Protein AF-A0A7W5B1D0-F1 (afdb_monomer_lite)

Sequence (374 aa):
MSDEHATFGQDKALKRASFVTLLPCGGDLLLRAQGITSCGLLLDVHFVDTLTLLKVTMALLGLLPMTPFLLNITPLKIGTIMGTIFRGVFGVSSNSYWYLGLSFISIILLVIVFYRKRSLHTYLQFFIGVELLYIIEAVIYIFLGSYEYHPKLLCNRYYDSHLGALTSNLISIPSLALVLSVYQLGWLWIVGFIALLAGIEWLFVELHIYSLHWWRIGYTSLGLLFYFPLIKKIYPWMLKAKKGVSRAFLLFFCLGPLSGTAQFLPFMLFSSRVYRPGWFSDPAYDTSAFGIVYYLSVVLVTTLLLMVSWKYRWIKYACLETILIIATLLLKRNGILISQVWWDVYLYLLFPLLILMIGKTFGKHLARGETPRF

Radius of gyration: 24.61 Å; chains: 1; bounding box: 72×44×95 Å

Structure (mmCIF, N/CA/C/O backbone):
data_AF-A0A7W5B1D0-F1
#
_entry.id   AF-A0A7W5B1D0-F1
#
loop_
_atom_site.group_PDB
_atom_site.id
_atom_site.type_symbol
_atom_site.label_atom_id
_atom_site.label_alt_id
_atom_site.label_comp_id
_atom_site.label_asym_id
_atom_site.label_entity_id
_atom_site.label_seq_id
_atom_site.pdbx_PDB_ins_code
_atom_site.Cartn_x
_atom_site.Cartn_y
_atom_site.Cartn_z
_atom_site.occupancy
_atom_site.B_iso_or_equiv
_atom_site.auth_seq_id
_atom_site.auth_comp_id
_atom_site.auth_asym_id
_atom_site.auth_atom_id
_atom_site.pdbx_PDB_model_num
ATOM 1 N N . MET A 1 1 ? -30.638 -20.357 -59.869 1.00 39.75 1 MET A N 1
ATOM 2 C CA . MET A 1 1 ? -30.225 -20.416 -61.286 1.00 39.75 1 MET A CA 1
ATOM 3 C C . MET A 1 1 ? -29.208 -19.303 -61.594 1.00 39.75 1 MET A C 1
ATOM 5 O O . MET A 1 1 ? -29.639 -18.171 -61.741 1.00 39.75 1 MET A O 1
ATOM 9 N N . SER A 1 2 ? -27.883 -19.499 -61.678 1.00 41.84 2 SER A N 1
ATOM 10 C CA . SER A 1 2 ? -27.105 -20.597 -61.087 1.00 41.84 2 SER A CA 1
ATOM 11 C C . SER A 1 2 ? -25.719 -20.226 -60.549 1.00 41.84 2 SER A C 1
ATOM 13 O O . SER A 1 2 ? -25.064 -19.380 -61.146 1.00 41.84 2 SER A O 1
ATOM 15 N N . ASP A 1 3 ? -25.170 -20.891 -59.520 1.00 43.34 3 ASP A N 1
ATOM 16 C CA . ASP A 1 3 ? -25.738 -21.431 -58.250 1.00 43.34 3 ASP A CA 1
ATOM 17 C C . ASP A 1 3 ? -24.555 -21.914 -57.350 1.00 43.34 3 ASP A C 1
ATOM 19 O O . ASP A 1 3 ? -23.718 -22.672 -57.824 1.00 43.34 3 ASP A O 1
ATOM 23 N N . GLU A 1 4 ? -24.533 -21.528 -56.063 1.00 45.03 4 GLU A N 1
ATOM 24 C CA . GLU A 1 4 ? -24.029 -22.328 -54.913 1.00 45.03 4 GLU A CA 1
ATOM 25 C C . GLU A 1 4 ? -22.508 -22.639 -54.690 1.00 45.03 4 GLU A C 1
ATOM 27 O O . GLU A 1 4 ? -21.707 -22.813 -55.597 1.00 45.03 4 GLU A O 1
ATOM 32 N N . HIS A 1 5 ? -22.148 -22.755 -53.397 1.00 40.91 5 HIS A N 1
ATOM 33 C CA . HIS A 1 5 ? -20.951 -23.363 -52.765 1.00 40.91 5 HIS A CA 1
ATOM 34 C C . HIS A 1 5 ? -19.503 -22.847 -52.980 1.00 40.91 5 HIS A C 1
ATOM 36 O O . HIS A 1 5 ? -18.831 -23.149 -53.960 1.00 40.91 5 HIS A O 1
ATOM 42 N N . ALA A 1 6 ? -18.925 -22.308 -51.890 1.00 40.81 6 ALA A N 1
ATOM 43 C CA . ALA A 1 6 ? -17.478 -22.320 -51.619 1.00 40.81 6 ALA A CA 1
ATOM 44 C C . ALA A 1 6 ? -17.160 -22.548 -50.116 1.00 40.81 6 ALA A C 1
ATOM 46 O O . ALA A 1 6 ? -17.042 -21.616 -49.326 1.00 40.81 6 ALA A O 1
ATOM 47 N N . THR A 1 7 ? -17.034 -23.828 -49.745 1.00 42.56 7 THR A N 1
ATOM 48 C CA . THR A 1 7 ? -16.180 -24.385 -48.665 1.00 42.56 7 THR A CA 1
ATOM 49 C C . THR A 1 7 ? -16.068 -23.668 -47.305 1.00 42.56 7 THR A C 1
ATOM 51 O O . THR A 1 7 ? -15.225 -22.798 -47.094 1.00 42.56 7 THR A O 1
ATOM 54 N N . PHE A 1 8 ? -16.780 -24.207 -46.309 1.00 40.38 8 PHE A N 1
ATOM 55 C CA . PHE A 1 8 ? -16.511 -23.997 -44.882 1.00 40.38 8 PHE A CA 1
ATOM 56 C C . PHE A 1 8 ? -15.386 -24.952 -44.421 1.00 40.38 8 PHE A C 1
ATOM 58 O O . PHE A 1 8 ? -15.623 -26.138 -44.191 1.00 40.38 8 PHE A O 1
ATOM 65 N N . GLY A 1 9 ? -14.146 -24.454 -44.358 1.00 33.91 9 GLY A N 1
ATOM 66 C CA . GLY A 1 9 ? -12.939 -25.236 -44.053 1.00 33.91 9 GLY A CA 1
ATOM 67 C C . GLY A 1 9 ? -12.538 -25.200 -42.575 1.00 33.91 9 GLY A C 1
ATOM 68 O O . GLY A 1 9 ? -12.496 -24.142 -41.959 1.00 33.91 9 GLY A O 1
ATOM 69 N N . GLN A 1 10 ? -12.240 -26.373 -42.019 1.00 34.50 10 GLN A N 1
ATOM 70 C CA . GLN A 1 10 ? -11.813 -26.604 -40.636 1.00 34.50 10 GLN A CA 1
ATOM 71 C C . GLN A 1 10 ? -10.681 -25.675 -40.160 1.00 34.50 10 GLN A C 1
ATOM 73 O O . GLN A 1 10 ? -9.614 -25.663 -40.761 1.00 34.50 10 GLN A O 1
ATOM 78 N N . ASP A 1 11 ? -10.830 -25.088 -38.967 1.00 36.81 11 ASP A N 1
ATOM 79 C CA . ASP A 1 11 ? -9.676 -24.927 -38.077 1.00 36.81 11 ASP A CA 1
ATOM 80 C C . ASP A 1 11 ? -10.056 -25.195 -36.612 1.00 36.81 11 ASP A C 1
ATOM 82 O O . ASP A 1 11 ? -10.612 -24.367 -35.886 1.00 36.81 11 ASP A O 1
ATOM 86 N N . LYS A 1 12 ? -9.832 -26.444 -36.196 1.00 39.66 12 LYS A N 1
ATOM 87 C CA . LYS A 1 12 ? -10.156 -26.961 -34.859 1.00 39.66 12 LYS A CA 1
ATOM 88 C C . LYS A 1 12 ? -8.911 -27.587 -34.224 1.00 39.66 12 LYS A C 1
ATOM 90 O O . LYS A 1 12 ? -8.990 -28.656 -33.622 1.00 39.66 12 LYS A O 1
ATOM 95 N N . ALA A 1 13 ? -7.759 -26.928 -34.379 1.00 38.81 13 ALA A N 1
ATOM 96 C CA . ALA A 1 13 ? -6.461 -27.523 -34.077 1.00 38.81 13 ALA A CA 1
ATOM 97 C C . 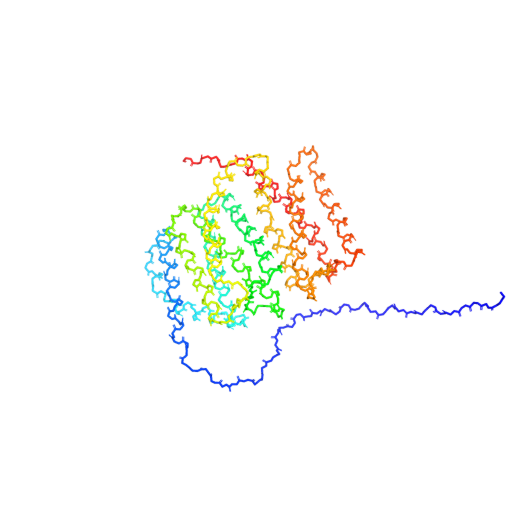ALA A 1 13 ? -5.452 -26.583 -33.384 1.00 38.81 13 ALA A C 1
ATOM 99 O O . ALA A 1 13 ? -4.317 -26.498 -33.826 1.00 38.81 13 ALA A O 1
ATOM 100 N N . LEU A 1 14 ? -5.791 -25.968 -32.236 1.00 40.69 14 LEU A N 1
ATOM 101 C CA . LEU A 1 14 ? -4.760 -25.592 -31.240 1.00 40.69 14 LEU A CA 1
ATOM 102 C C . LEU A 1 14 ? -5.291 -25.448 -29.793 1.00 40.69 14 LEU A C 1
ATOM 104 O O . LEU A 1 14 ? -5.237 -24.391 -29.170 1.00 40.69 14 LEU A O 1
ATOM 108 N N . LYS A 1 15 ? -5.771 -26.555 -29.205 1.00 36.62 15 LYS A N 1
ATOM 109 C CA . LYS A 1 15 ? -5.927 -26.697 -27.740 1.00 36.62 15 LYS A CA 1
ATOM 110 C C . LYS A 1 15 ? -4.952 -27.735 -27.177 1.00 36.62 15 LYS A C 1
ATOM 112 O O . LYS A 1 15 ? -5.344 -28.781 -26.668 1.00 36.62 15 LYS A O 1
ATOM 117 N N . ARG A 1 16 ? -3.661 -27.405 -27.227 1.00 35.72 16 ARG A N 1
ATOM 118 C CA . ARG A 1 16 ? -2.661 -27.928 -26.286 1.00 35.72 16 ARG A CA 1
ATOM 119 C C . ARG A 1 16 ? -2.053 -26.740 -25.560 1.00 35.72 16 ARG A C 1
ATOM 121 O O . ARG A 1 16 ? -1.203 -26.046 -26.102 1.00 35.72 16 ARG A O 1
ATOM 128 N N . ALA A 1 17 ? -2.541 -26.489 -24.349 1.00 36.34 17 ALA A N 1
ATOM 129 C CA . ALA A 1 17 ? -1.906 -25.543 -23.448 1.00 36.34 17 ALA A CA 1
ATOM 130 C C . ALA A 1 17 ? -0.574 -26.152 -23.001 1.00 36.34 17 ALA A C 1
ATOM 132 O O . ALA A 1 17 ? -0.553 -27.056 -22.164 1.00 36.34 17 ALA A O 1
ATOM 133 N N . SER A 1 18 ? 0.525 -25.689 -23.593 1.00 33.62 18 SER A N 1
ATOM 134 C CA . SER A 1 18 ? 1.862 -25.992 -23.097 1.00 33.62 18 SER A CA 1
ATOM 135 C C . SER A 1 18 ? 1.968 -25.480 -21.667 1.00 33.62 18 SER A C 1
ATOM 137 O O . SER A 1 18 ? 1.793 -24.289 -21.410 1.00 33.62 18 SER A O 1
ATOM 139 N N . PHE A 1 19 ? 2.236 -26.389 -20.735 1.00 35.25 19 PHE A N 1
ATOM 140 C CA . PHE A 1 19 ? 2.554 -26.036 -19.361 1.00 35.25 19 PHE A CA 1
ATOM 141 C C . PHE A 1 19 ? 3.899 -25.301 -19.398 1.00 35.25 19 PHE A C 1
ATOM 143 O O . PHE A 1 19 ? 4.940 -25.927 -19.595 1.00 35.25 19 PHE A O 1
ATOM 150 N N . VAL A 1 20 ? 3.878 -23.967 -19.313 1.00 35.94 20 VAL A N 1
ATOM 151 C CA . VAL A 1 20 ? 5.104 -23.164 -19.284 1.00 35.94 20 VAL A CA 1
ATOM 152 C C . VAL A 1 20 ? 5.767 -23.397 -17.935 1.00 35.94 20 VAL A C 1
ATOM 154 O O . VAL A 1 20 ? 5.437 -22.763 -16.934 1.00 35.94 20 VAL A O 1
ATOM 157 N N . THR A 1 21 ? 6.694 -24.350 -17.913 1.00 34.78 21 THR A N 1
ATOM 158 C CA . THR A 1 21 ? 7.638 -24.519 -16.817 1.00 34.78 21 THR A CA 1
ATOM 159 C C . THR A 1 21 ? 8.389 -23.203 -16.652 1.00 34.78 21 THR A C 1
ATOM 161 O O . THR A 1 21 ? 9.068 -22.760 -17.579 1.00 34.78 21 THR A O 1
ATOM 164 N N . LEU A 1 22 ? 8.264 -22.575 -15.481 1.00 34.97 22 LEU A N 1
ATOM 165 C CA . LEU A 1 22 ? 9.098 -21.441 -15.095 1.00 34.97 22 LEU A CA 1
ATOM 166 C C . LEU A 1 22 ? 10.547 -21.931 -15.001 1.00 34.97 22 LEU A C 1
ATOM 168 O O . LEU A 1 22 ? 10.969 -22.469 -13.978 1.00 34.97 22 LEU A O 1
ATOM 172 N N . LEU A 1 23 ? 11.289 -21.792 -16.099 1.00 34.53 23 LEU A N 1
ATOM 173 C CA . LEU A 1 23 ? 12.729 -22.000 -16.111 1.00 34.53 23 LEU A CA 1
ATOM 174 C C . LEU A 1 23 ? 13.380 -20.963 -15.183 1.00 34.53 23 LEU A C 1
ATOM 176 O O . LEU A 1 23 ? 12.989 -19.792 -15.223 1.00 34.53 23 LEU A O 1
ATOM 180 N N . PRO A 1 24 ? 14.381 -21.344 -14.369 1.00 40.47 24 PRO A N 1
ATOM 181 C CA . PRO A 1 24 ? 15.214 -20.352 -13.707 1.00 40.47 24 PRO A CA 1
ATOM 182 C C . PRO A 1 24 ? 15.898 -19.495 -14.783 1.00 40.47 24 PRO A C 1
ATOM 184 O O . PRO A 1 24 ? 16.378 -20.037 -15.779 1.00 40.47 24 PRO A O 1
ATOM 187 N N . CYS A 1 25 ? 15.936 -18.171 -14.593 1.00 44.19 25 CYS A N 1
ATOM 188 C CA . CYS A 1 25 ? 16.599 -17.232 -15.507 1.00 44.19 25 CYS A CA 1
ATOM 189 C C . CYS A 1 25 ? 18.124 -17.490 -15.505 1.00 44.19 25 CYS A C 1
ATOM 191 O O . CYS A 1 25 ? 18.878 -16.862 -14.766 1.00 44.19 25 CYS A O 1
ATOM 193 N N . GLY A 1 26 ? 18.558 -18.466 -16.308 1.00 45.81 26 GLY A N 1
ATOM 194 C CA . GLY A 1 26 ? 19.937 -18.912 -16.477 1.00 45.81 26 GLY A CA 1
ATOM 195 C C . GLY A 1 26 ? 20.337 -18.821 -17.943 1.00 45.81 26 GLY A C 1
ATOM 196 O O . GLY A 1 26 ? 20.079 -19.735 -18.721 1.00 45.81 26 GLY A O 1
ATOM 197 N N . GLY A 1 27 ? 20.949 -17.700 -18.311 1.00 39.16 27 GLY A N 1
ATOM 198 C CA . GLY A 1 27 ? 21.313 -17.392 -19.689 1.00 39.16 27 GLY A CA 1
ATOM 199 C C . GLY A 1 27 ? 21.934 -16.008 -19.789 1.00 39.16 27 GLY A C 1
ATOM 200 O O . GLY A 1 27 ? 21.251 -15.083 -20.197 1.00 39.16 27 GLY A O 1
ATOM 201 N N . ASP A 1 28 ? 23.175 -15.888 -19.308 1.00 36.25 28 ASP A N 1
ATOM 202 C CA . ASP A 1 28 ? 24.227 -14.990 -19.820 1.00 36.25 28 ASP A CA 1
ATOM 203 C C . ASP A 1 28 ? 25.455 -15.096 -18.901 1.00 36.25 28 ASP A C 1
ATOM 205 O O . ASP A 1 28 ? 25.640 -14.340 -17.947 1.00 36.25 28 ASP A O 1
ATOM 209 N N . LEU A 1 29 ? 26.301 -16.098 -19.169 1.00 41.81 29 LEU A N 1
ATOM 210 C CA . LEU A 1 29 ? 27.575 -16.296 -18.472 1.00 41.81 29 LEU A CA 1
ATOM 211 C C . LEU A 1 29 ? 28.729 -16.394 -19.475 1.00 41.81 29 LEU A C 1
ATOM 213 O O . LEU A 1 29 ? 29.387 -17.424 -19.592 1.00 41.81 29 LEU A O 1
ATOM 217 N N . LEU A 1 30 ? 28.971 -15.306 -20.208 1.00 40.50 30 LEU A N 1
ATOM 218 C CA . LEU A 1 30 ? 30.170 -15.127 -21.027 1.00 40.50 30 LEU A CA 1
ATOM 219 C C . LEU A 1 30 ? 30.504 -13.633 -21.183 1.00 40.50 30 LEU A C 1
ATOM 221 O O . LEU A 1 30 ? 29.642 -12.823 -21.495 1.00 40.50 30 LEU A O 1
ATOM 225 N N . LEU A 1 31 ? 31.789 -13.305 -20.997 1.00 38.94 31 LEU A N 1
ATOM 226 C CA . LEU A 1 31 ? 32.441 -12.024 -21.326 1.00 38.94 31 LEU A CA 1
ATOM 227 C C . LEU A 1 31 ? 32.035 -10.758 -20.532 1.00 38.94 31 LEU A C 1
ATOM 229 O O . LEU A 1 31 ? 31.464 -9.820 -21.080 1.00 38.94 31 LEU A O 1
ATOM 233 N N . ARG A 1 32 ? 32.576 -10.625 -19.310 1.00 33.12 32 ARG A N 1
ATOM 234 C CA . ARG A 1 32 ? 33.573 -9.564 -19.011 1.00 33.12 32 ARG A CA 1
ATOM 235 C C . ARG A 1 32 ? 34.228 -9.750 -17.641 1.00 33.12 32 ARG A C 1
ATOM 237 O O . ARG A 1 32 ? 33.612 -9.529 -16.605 1.00 33.12 32 ARG A O 1
ATOM 244 N N . ALA A 1 33 ? 35.517 -10.074 -17.653 1.00 38.97 33 ALA A N 1
ATOM 245 C CA . ALA A 1 33 ? 36.402 -9.904 -16.510 1.00 38.97 33 ALA A CA 1
ATOM 246 C C . ALA A 1 33 ? 37.401 -8.790 -16.839 1.00 38.97 33 ALA A C 1
ATOM 248 O O . ALA A 1 33 ? 38.190 -8.966 -17.762 1.00 38.97 33 ALA A O 1
ATOM 249 N N . GLN A 1 34 ? 37.357 -7.671 -16.106 1.00 34.94 34 GLN A N 1
ATOM 250 C CA . GLN A 1 34 ? 38.494 -6.769 -15.852 1.00 34.94 34 GLN A CA 1
ATOM 251 C C . GLN A 1 34 ? 38.086 -5.614 -14.916 1.00 34.94 34 GLN A C 1
ATOM 253 O O . GLN A 1 34 ? 37.123 -4.907 -15.188 1.00 34.94 34 GLN A O 1
ATOM 258 N N . GLY A 1 35 ? 38.870 -5.403 -13.852 1.00 34.94 35 GLY A N 1
ATOM 259 C CA . GLY A 1 35 ? 39.077 -4.079 -13.247 1.00 34.94 35 GLY A CA 1
ATOM 260 C C . GLY A 1 35 ? 38.003 -3.488 -12.324 1.00 34.94 35 GLY A C 1
ATOM 261 O O . GLY A 1 35 ? 37.471 -2.431 -12.637 1.00 34.94 35 GLY A O 1
ATOM 262 N N . ILE A 1 36 ? 37.795 -4.059 -11.128 1.00 34.56 36 ILE A N 1
ATOM 263 C CA . ILE A 1 36 ? 37.388 -3.264 -9.949 1.00 34.56 36 ILE A CA 1
ATOM 264 C C . ILE A 1 36 ? 38.260 -3.665 -8.754 1.00 34.56 36 ILE A C 1
ATOM 266 O O . ILE A 1 36 ? 38.019 -4.675 -8.096 1.00 34.56 36 ILE A O 1
ATOM 270 N N . THR A 1 37 ? 39.270 -2.850 -8.463 1.00 41.56 37 THR A N 1
ATOM 271 C CA . THR A 1 37 ? 40.058 -2.901 -7.226 1.00 41.56 37 THR A CA 1
ATOM 272 C C . THR A 1 37 ? 39.902 -1.584 -6.464 1.00 41.56 37 THR A C 1
ATOM 274 O O . THR A 1 37 ? 39.827 -0.514 -7.059 1.00 41.56 37 THR A O 1
ATOM 277 N N . SER A 1 38 ? 39.873 -1.675 -5.131 1.00 35.25 38 SER A N 1
ATOM 278 C CA . SER A 1 38 ? 40.075 -0.550 -4.196 1.00 35.25 38 SER A CA 1
ATOM 279 C C . SER A 1 38 ? 38.931 0.451 -3.933 1.00 35.25 38 SER A C 1
ATOM 281 O O . SER A 1 38 ? 39.211 1.546 -3.460 1.00 35.25 38 SER A O 1
ATOM 283 N N . CYS A 1 39 ? 37.652 0.082 -4.110 1.00 34.91 39 CYS A N 1
ATOM 284 C CA . CYS A 1 39 ? 36.521 0.891 -3.590 1.00 34.91 39 CYS A CA 1
ATOM 285 C C . CYS A 1 39 ? 35.699 0.212 -2.464 1.00 34.91 39 CYS A C 1
ATOM 287 O O . CYS A 1 39 ? 35.071 0.886 -1.653 1.00 34.91 39 CYS A O 1
ATOM 289 N N . GLY A 1 40 ? 35.750 -1.121 -2.339 1.00 34.25 40 GLY A N 1
ATOM 290 C CA . GLY A 1 40 ? 34.900 -1.864 -1.391 1.00 34.25 40 GLY A CA 1
ATOM 291 C C . GLY A 1 40 ? 35.157 -1.591 0.099 1.00 34.25 40 GLY A C 1
ATOM 292 O O . GLY A 1 40 ? 34.232 -1.686 0.896 1.00 34.25 40 GLY A O 1
ATOM 293 N N . LEU A 1 41 ? 36.381 -1.210 0.487 1.00 35.47 41 LEU A N 1
ATOM 294 C CA . LEU A 1 41 ? 36.761 -1.100 1.904 1.00 35.47 41 LEU A CA 1
ATOM 295 C C . LEU A 1 41 ? 36.207 0.150 2.617 1.00 35.47 41 LEU A C 1
ATOM 297 O O . LEU A 1 41 ? 36.191 0.187 3.844 1.00 35.47 41 LEU A O 1
ATOM 301 N N . LEU A 1 42 ? 35.776 1.171 1.865 1.00 35.16 42 LEU A N 1
ATOM 302 C CA . LEU A 1 42 ? 35.204 2.409 2.415 1.00 35.16 42 LEU A CA 1
ATOM 303 C C . LEU A 1 42 ? 33.675 2.323 2.573 1.00 35.16 42 LEU A C 1
ATOM 305 O O . LEU A 1 42 ? 33.115 2.909 3.497 1.00 35.16 42 LEU A O 1
ATOM 309 N N . LEU A 1 43 ? 33.004 1.547 1.715 1.00 39.72 43 LEU A N 1
ATOM 310 C CA . LEU A 1 43 ? 31.547 1.358 1.740 1.00 39.72 43 LEU A CA 1
ATOM 311 C C . LEU A 1 43 ? 31.070 0.516 2.936 1.00 39.72 43 LEU A C 1
ATOM 313 O O . LEU A 1 43 ? 30.010 0.798 3.496 1.00 39.72 43 LEU A O 1
ATOM 317 N N . ASP A 1 44 ? 31.868 -0.461 3.381 1.00 40.28 44 ASP A N 1
ATOM 318 C CA . ASP A 1 44 ? 31.549 -1.294 4.553 1.00 40.28 44 ASP A CA 1
ATOM 319 C C . ASP A 1 44 ? 31.409 -0.478 5.855 1.00 40.28 44 ASP A C 1
ATOM 321 O O . ASP A 1 44 ? 30.652 -0.862 6.749 1.00 40.28 44 ASP A O 1
ATOM 325 N N . VAL A 1 45 ? 32.093 0.668 5.967 1.00 41.97 45 VAL A N 1
ATOM 326 C CA . VAL A 1 45 ? 32.090 1.502 7.183 1.00 41.97 45 VAL A CA 1
ATOM 327 C C . VAL A 1 45 ? 30.731 2.180 7.406 1.00 41.97 45 VAL A C 1
ATOM 329 O O . VAL A 1 45 ? 30.252 2.236 8.533 1.00 41.97 45 VAL A O 1
ATOM 332 N N . HIS A 1 46 ? 30.041 2.624 6.353 1.00 45.16 46 HIS A N 1
ATOM 333 C CA . HIS A 1 46 ? 28.790 3.384 6.508 1.00 45.16 46 HIS A CA 1
ATOM 334 C C . HIS A 1 46 ? 27.560 2.516 6.842 1.00 45.16 46 HIS A C 1
ATOM 336 O O . HIS A 1 46 ? 26.628 2.966 7.518 1.00 45.16 46 HIS A O 1
ATOM 342 N N . PHE A 1 47 ? 27.548 1.238 6.445 1.00 41.75 47 PHE A N 1
ATOM 343 C CA . PHE A 1 47 ? 26.473 0.318 6.845 1.00 41.75 47 PHE A CA 1
ATOM 344 C C . PHE A 1 47 ? 26.575 -0.096 8.326 1.00 41.75 47 PHE A C 1
ATOM 346 O O . PHE A 1 47 ? 25.553 -0.329 8.985 1.00 41.75 47 PHE A O 1
ATOM 353 N N . VAL A 1 48 ? 27.798 -0.128 8.875 1.00 47.44 48 VAL A N 1
ATOM 354 C CA . VAL A 1 48 ? 28.073 -0.415 10.295 1.00 47.44 48 VAL A CA 1
ATOM 355 C C . VAL A 1 48 ? 27.345 0.575 11.209 1.00 47.44 48 VAL A C 1
ATOM 357 O O . VAL A 1 48 ? 26.703 0.155 12.180 1.00 47.44 48 VAL A O 1
ATOM 360 N N . ASP A 1 49 ? 27.369 1.863 10.868 1.00 52.06 49 ASP A N 1
ATOM 361 C CA . ASP A 1 49 ? 26.721 2.920 11.650 1.00 52.06 49 ASP A CA 1
ATOM 362 C C . ASP A 1 49 ? 25.195 2.790 11.645 1.00 52.06 49 ASP A C 1
ATOM 364 O O . ASP A 1 49 ? 24.550 2.928 12.685 1.00 52.06 49 ASP A O 1
ATOM 368 N N . THR A 1 50 ? 24.609 2.429 10.502 1.00 48.22 50 THR A N 1
ATOM 369 C CA . THR A 1 50 ? 23.151 2.316 10.327 1.00 48.22 50 THR A CA 1
ATOM 370 C C . THR A 1 50 ? 22.549 1.227 11.227 1.00 48.22 50 THR A C 1
ATOM 372 O O . THR A 1 50 ? 21.552 1.448 11.923 1.00 48.22 50 THR A O 1
ATOM 375 N N . LEU A 1 51 ? 23.176 0.044 11.272 1.00 53.59 51 LEU A N 1
ATOM 376 C CA . LEU A 1 51 ? 22.710 -1.055 12.123 1.00 53.59 51 LEU A CA 1
ATOM 377 C C . LEU A 1 51 ? 22.999 -0.794 13.612 1.00 53.59 51 LEU A C 1
ATOM 379 O O . LEU A 1 51 ? 22.236 -1.223 14.482 1.00 53.59 51 LEU A O 1
ATOM 383 N N . THR A 1 52 ? 24.079 -0.070 13.912 1.00 56.66 52 THR A N 1
ATOM 384 C CA . THR A 1 52 ? 24.418 0.352 15.278 1.00 56.66 52 THR A CA 1
ATOM 385 C C . THR A 1 52 ? 23.405 1.373 15.795 1.00 56.66 52 THR A C 1
ATOM 387 O O . THR A 1 52 ? 22.887 1.203 16.899 1.00 56.66 52 THR A O 1
ATOM 390 N N . LEU A 1 53 ? 23.009 2.348 14.970 1.00 52.62 53 LEU A N 1
ATOM 391 C CA . LEU A 1 53 ? 21.940 3.303 15.268 1.00 52.62 53 LEU A CA 1
ATOM 392 C C . LEU A 1 53 ? 20.604 2.592 15.538 1.00 52.62 53 LEU A C 1
ATOM 394 O O . LEU A 1 53 ? 19.892 2.958 16.474 1.00 52.62 53 LEU A O 1
ATOM 398 N N . LEU A 1 54 ? 20.280 1.534 14.785 1.00 57.03 54 LEU A N 1
ATOM 399 C CA . LEU A 1 54 ? 19.086 0.719 15.029 1.00 57.03 54 LEU A CA 1
ATOM 400 C C . LEU A 1 54 ? 19.161 -0.054 16.358 1.00 57.03 54 LEU A C 1
ATOM 402 O O . LEU A 1 54 ? 18.186 -0.058 17.110 1.00 57.03 54 LEU A O 1
ATOM 406 N N . LYS A 1 55 ? 20.305 -0.674 16.688 1.00 54.62 55 LYS A N 1
ATOM 407 C CA . LYS A 1 55 ? 20.508 -1.346 17.988 1.00 54.62 55 LYS A CA 1
ATOM 408 C C . LYS A 1 55 ? 20.385 -0.362 19.155 1.00 54.62 55 LYS A C 1
ATOM 410 O O . LYS A 1 55 ? 19.668 -0.647 20.114 1.00 54.62 55 LYS A O 1
ATOM 415 N N . VAL A 1 56 ? 21.029 0.803 19.053 1.00 57.78 56 VAL A N 1
ATOM 416 C CA . VAL A 1 56 ? 20.943 1.892 20.041 1.00 57.78 56 VAL A CA 1
ATOM 417 C C . VAL A 1 56 ? 19.501 2.389 20.164 1.00 57.78 56 VAL A C 1
ATOM 419 O O . VAL A 1 56 ? 19.001 2.527 21.275 1.00 57.78 56 VAL A O 1
ATOM 422 N N . THR A 1 57 ? 18.785 2.550 19.050 1.00 54.22 57 THR A N 1
ATOM 423 C CA . THR A 1 57 ? 17.354 2.893 19.037 1.00 54.22 57 THR A CA 1
ATOM 424 C C . THR A 1 57 ? 16.512 1.841 19.765 1.00 54.22 57 THR A C 1
ATOM 426 O O . THR A 1 57 ? 15.724 2.185 20.640 1.00 54.22 57 THR A O 1
ATOM 429 N N . MET A 1 58 ? 16.689 0.549 19.472 1.00 57.75 58 MET A N 1
ATOM 430 C CA . MET A 1 58 ? 15.942 -0.527 20.141 1.00 57.75 58 MET A CA 1
ATOM 431 C C . MET A 1 58 ? 16.262 -0.642 21.641 1.00 57.75 58 MET A C 1
ATOM 433 O O . MET A 1 58 ? 15.369 -0.979 22.424 1.00 57.75 58 MET A O 1
ATOM 437 N N . ALA A 1 59 ? 17.497 -0.337 22.050 1.00 59.09 59 ALA A N 1
ATOM 438 C CA . ALA A 1 59 ? 17.898 -0.271 23.454 1.00 59.09 59 ALA A CA 1
ATOM 439 C C . ALA A 1 59 ? 17.281 0.947 24.170 1.00 59.09 59 ALA A C 1
ATOM 441 O O . ALA A 1 59 ? 16.654 0.785 25.215 1.00 59.09 59 ALA A O 1
ATOM 442 N N . LEU A 1 60 ? 17.370 2.146 23.578 1.00 50.41 60 LEU A N 1
ATOM 443 C CA . LEU A 1 60 ? 16.776 3.384 24.107 1.00 50.41 60 LEU A CA 1
ATOM 444 C C . LEU A 1 60 ? 15.244 3.318 24.206 1.00 50.41 60 LEU A C 1
ATOM 446 O O . LEU A 1 60 ? 14.658 3.907 25.109 1.00 50.41 60 LEU A O 1
ATOM 450 N N . LEU A 1 61 ? 14.588 2.573 23.313 1.00 58.25 61 LEU A N 1
ATOM 451 C CA . LEU A 1 61 ? 13.142 2.329 23.353 1.00 58.25 61 LEU A CA 1
ATOM 452 C C . LEU A 1 61 ? 12.722 1.228 24.352 1.00 58.25 61 LEU A C 1
ATOM 454 O O . LEU A 1 61 ? 11.537 0.893 24.425 1.00 58.25 61 LEU A O 1
ATOM 458 N N . GLY A 1 62 ? 13.658 0.615 25.090 1.00 54.88 62 GLY A N 1
ATOM 459 C CA . GLY A 1 62 ? 13.368 -0.494 26.012 1.00 54.88 62 GLY A CA 1
ATOM 460 C C . GLY A 1 62 ? 12.764 -1.726 25.317 1.00 54.88 62 GLY A C 1
ATOM 461 O O . GLY A 1 62 ? 11.993 -2.490 25.917 1.00 54.88 62 GLY A O 1
ATOM 462 N N . LEU A 1 63 ? 13.043 -1.901 24.019 1.00 56.34 63 LEU A N 1
ATOM 463 C CA . LEU A 1 63 ? 12.489 -2.986 23.202 1.00 56.34 63 LEU A CA 1
ATOM 464 C C . LEU A 1 63 ? 13.291 -4.280 23.340 1.00 56.34 63 LEU A C 1
ATOM 466 O O . LEU A 1 63 ? 12.699 -5.361 23.292 1.00 56.34 63 LEU A O 1
ATOM 470 N N . LEU A 1 64 ? 14.591 -4.164 23.606 1.00 47.88 64 LEU A N 1
ATOM 471 C CA . LEU A 1 64 ? 15.463 -5.267 23.999 1.00 47.88 64 LEU A CA 1
ATOM 472 C C . LEU A 1 64 ? 15.854 -5.118 25.478 1.00 47.88 64 LEU A C 1
ATOM 474 O O . LEU A 1 64 ? 16.284 -4.031 25.869 1.00 47.88 64 LEU A O 1
ATOM 478 N N . PRO A 1 65 ? 15.771 -6.177 26.308 1.00 46.69 65 PRO A N 1
ATOM 479 C CA . PRO A 1 65 ? 16.558 -6.208 27.533 1.00 46.69 65 PRO A CA 1
ATOM 480 C C . PRO A 1 65 ? 18.043 -6.170 27.143 1.00 46.69 65 PRO A C 1
ATOM 482 O O . PRO A 1 65 ? 18.454 -6.883 26.224 1.00 46.69 65 PRO A O 1
ATOM 485 N N . MET A 1 66 ? 18.839 -5.352 27.840 1.00 41.66 66 MET A N 1
ATOM 486 C CA . MET A 1 66 ? 20.295 -5.224 27.658 1.00 41.66 66 MET A CA 1
ATOM 487 C C . MET A 1 66 ? 21.026 -6.502 28.113 1.00 41.66 66 MET A C 1
ATOM 489 O O . MET A 1 66 ? 21.777 -6.513 29.083 1.00 41.66 66 MET A O 1
ATOM 493 N N . THR A 1 67 ? 20.788 -7.609 27.414 1.00 49.84 67 THR A N 1
ATOM 494 C CA . THR A 1 67 ? 21.583 -8.829 27.551 1.00 49.84 67 THR A CA 1
ATOM 495 C C . THR A 1 67 ? 22.897 -8.625 26.787 1.00 49.84 67 THR A C 1
ATOM 497 O O . THR A 1 67 ? 22.863 -8.299 25.596 1.00 49.84 67 THR A O 1
ATOM 500 N N . PRO A 1 68 ? 24.072 -8.809 27.421 1.00 51.03 68 PRO A N 1
ATOM 501 C CA . PRO A 1 68 ? 25.365 -8.464 26.814 1.00 51.03 68 PRO A CA 1
ATOM 502 C C . PRO A 1 68 ? 25.709 -9.280 25.552 1.00 51.03 68 PRO A C 1
ATOM 504 O O . PRO A 1 68 ? 26.624 -8.929 24.813 1.00 51.03 68 PRO A O 1
ATOM 507 N N . PHE A 1 69 ? 24.947 -10.335 25.256 1.00 44.72 69 PHE A N 1
ATOM 508 C CA . PHE A 1 69 ? 25.159 -11.229 24.118 1.00 44.72 69 PHE A CA 1
ATOM 509 C C . PHE A 1 69 ? 24.958 -10.560 22.739 1.00 44.72 69 PHE A C 1
ATOM 511 O O . PHE A 1 69 ? 25.626 -10.928 21.775 1.00 44.72 69 PHE A O 1
ATOM 518 N N . LEU A 1 70 ? 24.084 -9.548 22.620 1.00 44.19 70 LEU A N 1
ATOM 519 C CA . LEU A 1 70 ? 23.795 -8.876 21.334 1.00 44.19 70 LEU A CA 1
ATOM 520 C C . LEU A 1 70 ? 24.751 -7.713 20.991 1.00 44.19 70 LEU A C 1
ATOM 522 O O . LEU A 1 70 ? 24.767 -7.233 19.847 1.00 44.19 70 LEU A O 1
ATOM 526 N N . LEU A 1 71 ? 25.568 -7.281 21.957 1.00 49.94 71 LEU A N 1
ATOM 527 C CA . LEU A 1 71 ? 26.568 -6.220 21.786 1.00 49.94 71 LEU A CA 1
ATOM 528 C C . LEU A 1 71 ? 27.774 -6.675 20.951 1.00 49.94 71 LEU A C 1
ATOM 530 O O . LEU A 1 71 ? 28.324 -5.870 20.208 1.00 49.94 71 LEU A O 1
ATOM 534 N N . ASN A 1 72 ? 28.137 -7.962 20.991 1.00 47.72 72 ASN A N 1
ATOM 535 C CA . ASN A 1 72 ? 29.360 -8.475 20.353 1.00 47.72 72 ASN A CA 1
ATOM 536 C C . ASN A 1 72 ? 29.173 -8.966 18.895 1.00 47.72 72 ASN A C 1
ATOM 538 O O . ASN A 1 72 ? 30.086 -9.519 18.282 1.00 47.72 72 ASN A O 1
ATOM 542 N N . ILE A 1 73 ? 27.980 -8.786 18.313 1.00 49.88 73 ILE A N 1
ATOM 543 C CA . ILE A 1 73 ? 27.725 -9.107 16.900 1.00 49.88 73 ILE A CA 1
ATOM 544 C C . ILE A 1 73 ? 28.000 -7.860 16.056 1.00 49.88 73 ILE A C 1
ATOM 546 O O . ILE A 1 73 ? 27.133 -6.986 15.938 1.00 49.88 73 ILE A O 1
ATOM 550 N N . THR A 1 74 ? 29.194 -7.784 15.466 1.00 46.41 74 THR A N 1
ATOM 551 C CA . THR A 1 74 ? 29.555 -6.717 14.526 1.00 46.41 74 THR A CA 1
ATOM 552 C C . THR A 1 74 ? 28.691 -6.796 13.256 1.00 46.41 74 THR A C 1
ATOM 554 O O . THR A 1 74 ? 28.478 -7.890 12.726 1.00 46.41 74 THR A O 1
ATOM 557 N N . PRO A 1 75 ? 28.179 -5.667 12.732 1.00 46.41 75 PRO A N 1
ATOM 558 C CA . PRO A 1 75 ? 27.317 -5.663 11.544 1.00 46.41 75 PRO A CA 1
ATOM 559 C C . PRO A 1 75 ? 28.001 -6.232 10.292 1.00 46.41 75 PRO A C 1
ATOM 561 O O . PRO A 1 75 ? 27.331 -6.884 9.495 1.00 46.41 75 PRO A O 1
ATOM 564 N N . LEU A 1 76 ? 29.331 -6.118 10.188 1.00 49.16 76 LEU A N 1
ATOM 565 C CA . LEU A 1 76 ? 30.131 -6.766 9.143 1.00 49.16 76 LEU A CA 1
ATOM 566 C C . LEU A 1 76 ? 29.929 -8.298 9.117 1.00 49.16 76 LEU A C 1
ATOM 568 O O . LEU A 1 76 ? 29.787 -8.895 8.055 1.00 49.16 76 LEU A O 1
ATOM 572 N N . LYS A 1 77 ? 29.817 -8.947 10.290 1.00 55.91 77 LYS A N 1
ATOM 573 C CA . LYS A 1 77 ? 29.475 -10.378 10.368 1.00 55.91 77 LYS A CA 1
ATOM 574 C C . LYS A 1 77 ? 28.037 -10.651 9.932 1.00 55.91 77 LYS A C 1
ATOM 576 O O . LYS A 1 77 ? 27.804 -11.681 9.317 1.00 55.91 77 LYS A O 1
ATOM 581 N N . ILE A 1 78 ? 27.080 -9.762 10.211 1.00 56.06 78 ILE A N 1
ATOM 582 C CA . ILE A 1 78 ? 25.677 -9.953 9.797 1.00 56.06 78 ILE A CA 1
ATOM 583 C C . ILE A 1 78 ? 25.549 -9.860 8.274 1.00 56.06 78 ILE A C 1
ATOM 585 O O . ILE A 1 78 ? 24.914 -10.731 7.686 1.00 56.06 78 ILE A O 1
ATOM 589 N N . GLY A 1 79 ? 26.192 -8.873 7.639 1.00 56.56 79 GLY A N 1
ATOM 590 C CA . GLY A 1 79 ? 26.240 -8.749 6.178 1.00 56.56 79 GLY A CA 1
ATOM 591 C C . GLY A 1 79 ? 26.824 -10.000 5.517 1.00 56.56 79 GLY A C 1
ATOM 592 O O . GLY A 1 79 ? 26.182 -10.600 4.657 1.00 56.56 79 GLY A O 1
ATOM 593 N N . THR A 1 80 ? 27.981 -10.470 5.993 1.00 62.06 80 THR A N 1
ATOM 594 C CA . THR A 1 80 ? 28.631 -11.682 5.468 1.00 62.06 80 THR A CA 1
ATOM 595 C C . THR A 1 80 ? 27.831 -12.960 5.747 1.00 62.06 80 THR A C 1
ATOM 597 O O . THR A 1 80 ? 27.722 -13.809 4.864 1.00 62.06 80 THR A O 1
ATOM 600 N N . ILE A 1 81 ? 27.225 -13.120 6.931 1.00 66.00 81 ILE A N 1
ATOM 601 C CA . ILE A 1 81 ? 26.391 -14.290 7.267 1.00 66.00 81 ILE A CA 1
ATOM 602 C C . ILE A 1 81 ? 25.116 -14.312 6.415 1.00 66.00 81 ILE A C 1
ATOM 604 O O . ILE A 1 81 ? 24.820 -15.337 5.806 1.00 66.00 81 ILE A O 1
ATOM 608 N N . MET A 1 82 ? 24.398 -13.188 6.310 1.00 59.44 82 MET A N 1
ATOM 609 C CA . MET A 1 82 ? 23.228 -13.053 5.433 1.00 59.44 82 MET A CA 1
ATOM 610 C C . MET A 1 82 ? 23.613 -13.331 3.977 1.00 59.44 82 MET A C 1
ATOM 612 O O . MET A 1 82 ? 22.996 -14.178 3.339 1.00 59.44 82 MET A O 1
ATOM 616 N N . GLY A 1 83 ? 24.674 -12.697 3.469 1.00 62.28 83 GLY A N 1
ATOM 617 C CA . GLY A 1 83 ? 25.159 -12.919 2.108 1.00 62.28 83 GLY A CA 1
ATOM 618 C C . GLY A 1 83 ? 25.536 -14.379 1.850 1.00 62.28 83 GLY A C 1
ATOM 619 O O . GLY A 1 83 ? 25.184 -14.918 0.808 1.00 62.28 83 GLY A O 1
ATOM 620 N N . THR A 1 84 ? 26.169 -15.063 2.807 1.00 66.56 84 THR A N 1
ATOM 621 C CA . THR A 1 84 ? 26.543 -16.480 2.654 1.00 66.56 84 THR A CA 1
ATOM 622 C C . THR A 1 84 ? 25.310 -17.387 2.661 1.00 66.56 84 THR A C 1
ATOM 624 O O . THR A 1 84 ? 25.184 -18.251 1.794 1.00 66.56 84 THR A O 1
ATOM 627 N N . ILE A 1 85 ? 24.365 -17.158 3.582 1.00 64.88 85 ILE A N 1
ATOM 628 C CA . ILE A 1 85 ? 23.105 -17.914 3.658 1.00 64.88 85 ILE A CA 1
ATOM 629 C C . ILE A 1 85 ? 22.279 -17.710 2.382 1.00 64.88 85 ILE A C 1
ATOM 631 O O . ILE A 1 85 ? 21.900 -18.683 1.735 1.00 64.88 85 ILE A O 1
ATOM 635 N N . PHE A 1 86 ? 22.018 -16.466 1.973 1.00 58.81 86 PHE A N 1
ATOM 636 C CA . PHE A 1 86 ? 21.157 -16.200 0.820 1.00 58.81 86 PHE A CA 1
ATOM 637 C C . PHE A 1 86 ? 21.802 -16.583 -0.519 1.00 58.81 86 PHE A C 1
ATOM 639 O O . PHE A 1 86 ? 21.102 -17.096 -1.395 1.00 58.81 86 PHE A O 1
ATOM 646 N N . ARG A 1 87 ? 23.119 -16.404 -0.685 1.00 59.16 87 ARG A N 1
ATOM 647 C CA . ARG A 1 87 ? 23.826 -16.804 -1.913 1.00 59.16 87 ARG A CA 1
ATOM 648 C C . ARG A 1 87 ? 23.910 -18.322 -2.055 1.00 59.16 87 ARG A C 1
ATOM 650 O O . ARG A 1 87 ? 23.750 -18.820 -3.163 1.00 59.16 87 ARG A O 1
ATOM 657 N N . GLY A 1 88 ? 24.115 -19.043 -0.949 1.00 59.25 88 GLY A N 1
ATOM 658 C CA . GLY A 1 88 ? 24.173 -20.506 -0.934 1.00 59.25 88 GLY A CA 1
ATOM 659 C C . GLY A 1 88 ? 22.809 -21.197 -1.042 1.00 59.25 88 GLY A C 1
ATOM 660 O O . GLY A 1 88 ? 22.719 -22.244 -1.673 1.00 59.25 88 GLY A O 1
ATOM 661 N N . VAL A 1 89 ? 21.751 -20.625 -0.453 1.00 57.66 89 VAL A N 1
ATOM 662 C CA . VAL A 1 89 ? 20.419 -21.265 -0.389 1.00 57.66 89 VAL A CA 1
ATOM 663 C C . VAL A 1 89 ? 19.485 -20.830 -1.523 1.00 57.66 89 VAL A C 1
ATOM 665 O O . VAL A 1 89 ? 18.692 -21.641 -1.993 1.00 57.66 89 VAL A O 1
ATOM 668 N N . PHE A 1 90 ? 19.554 -19.571 -1.967 1.00 59.50 90 PHE A N 1
ATOM 669 C CA . PHE A 1 90 ? 18.541 -18.991 -2.863 1.00 59.50 90 PHE A CA 1
ATOM 670 C C . PHE A 1 90 ? 19.090 -18.457 -4.197 1.00 59.50 90 PHE A C 1
ATOM 672 O O . PHE A 1 90 ? 18.299 -18.048 -5.042 1.00 59.50 90 PHE A O 1
ATOM 679 N N . GLY A 1 91 ? 20.414 -18.423 -4.401 1.00 68.69 91 GLY A N 1
ATOM 680 C CA . GLY A 1 91 ? 21.024 -17.994 -5.672 1.00 68.69 91 GLY A CA 1
ATOM 681 C C . GLY A 1 91 ? 20.726 -16.543 -6.087 1.00 68.69 91 GLY A C 1
ATOM 682 O O . GLY A 1 91 ? 20.890 -16.192 -7.252 1.00 68.69 91 GLY A O 1
ATOM 683 N N . VAL A 1 92 ? 20.260 -15.702 -5.155 1.00 78.19 92 VAL A N 1
ATOM 684 C CA . VAL A 1 92 ? 19.752 -14.352 -5.455 1.00 78.19 92 VAL A CA 1
ATOM 685 C C . VAL A 1 92 ? 20.880 -13.378 -5.794 1.00 78.19 92 VAL A C 1
ATOM 687 O O . VAL A 1 92 ? 22.014 -13.545 -5.339 1.00 78.19 92 VAL A O 1
ATOM 690 N N . SER A 1 93 ? 20.561 -12.323 -6.547 1.00 86.56 93 SER A N 1
ATOM 691 C CA . SER A 1 93 ? 21.515 -11.266 -6.890 1.00 86.56 93 SER A CA 1
ATOM 692 C C . SER A 1 93 ? 22.030 -10.505 -5.657 1.00 86.56 93 SER A C 1
ATOM 694 O O . SER A 1 93 ? 21.357 -10.411 -4.630 1.00 86.56 93 SER A O 1
ATOM 696 N N . SER A 1 94 ? 23.192 -9.857 -5.797 1.00 88.56 94 SER A N 1
ATOM 697 C CA . SER A 1 94 ? 23.744 -8.996 -4.741 1.00 88.56 94 SER A CA 1
ATOM 698 C C . SER A 1 94 ? 22.885 -7.760 -4.441 1.00 88.56 94 SER A C 1
ATOM 700 O O . SER A 1 94 ? 22.969 -7.225 -3.337 1.00 88.56 94 SER A O 1
ATOM 702 N N . ASN A 1 95 ? 22.066 -7.298 -5.395 1.00 93.31 95 ASN A N 1
ATOM 703 C CA . ASN A 1 95 ? 21.160 -6.166 -5.190 1.00 93.31 95 ASN A CA 1
ATOM 704 C C . ASN A 1 95 ? 20.042 -6.549 -4.207 1.00 93.31 95 ASN A C 1
ATOM 706 O O . ASN A 1 95 ? 19.697 -5.784 -3.308 1.00 93.31 95 ASN A O 1
ATOM 710 N N . SER A 1 96 ? 19.504 -7.761 -4.361 1.00 93.75 96 SER A N 1
ATOM 711 C CA . SER A 1 96 ? 18.322 -8.247 -3.646 1.00 93.75 96 SER A CA 1
ATOM 712 C C . SER A 1 96 ? 18.518 -8.297 -2.131 1.00 93.75 96 SER A C 1
ATOM 714 O O . SER A 1 96 ? 17.563 -8.089 -1.385 1.00 93.75 96 SER A O 1
ATOM 716 N N . TYR A 1 97 ? 19.746 -8.535 -1.658 1.00 91.94 97 TYR A N 1
ATOM 717 C CA . TYR A 1 97 ? 20.057 -8.624 -0.226 1.00 91.94 97 TYR A CA 1
ATOM 718 C C . TYR A 1 97 ? 19.763 -7.326 0.532 1.00 91.94 97 TYR A C 1
ATOM 720 O O . TYR A 1 97 ? 19.317 -7.387 1.676 1.00 91.94 97 TYR A O 1
ATOM 728 N N . TRP A 1 98 ? 19.943 -6.165 -0.102 1.00 94.88 98 TRP A N 1
ATOM 729 C CA . TRP A 1 98 ? 19.658 -4.865 0.508 1.00 94.88 98 TRP A CA 1
ATOM 730 C C . TRP A 1 98 ? 18.156 -4.667 0.738 1.00 94.88 98 TRP A C 1
ATOM 732 O O . TRP A 1 98 ? 17.733 -4.330 1.844 1.00 94.88 98 TRP A O 1
ATOM 742 N N . TYR A 1 99 ? 17.340 -4.978 -0.271 1.00 95.94 99 TYR A N 1
ATOM 743 C CA . TYR A 1 99 ? 15.877 -4.906 -0.196 1.00 95.94 99 TYR A CA 1
ATOM 744 C C . TYR A 1 99 ? 15.282 -5.938 0.771 1.00 95.94 99 TYR A C 1
ATOM 746 O O . TYR A 1 99 ? 14.444 -5.603 1.612 1.00 95.94 99 TYR A O 1
ATOM 754 N N . LEU A 1 100 ? 15.740 -7.192 0.691 1.00 94.62 100 LEU A N 1
ATOM 755 C CA . LEU A 1 100 ? 15.284 -8.271 1.569 1.00 94.62 100 LEU A CA 1
ATOM 756 C C . LEU A 1 100 ? 15.726 -8.047 3.020 1.00 94.62 100 LEU A C 1
ATOM 758 O O . LEU A 1 100 ? 14.928 -8.255 3.931 1.00 94.62 100 LEU A O 1
ATOM 762 N N . GLY A 1 101 ? 16.957 -7.577 3.247 1.00 93.69 101 GLY A N 1
ATOM 763 C CA . GLY A 1 101 ? 17.472 -7.247 4.576 1.00 93.69 101 GLY A CA 1
ATOM 764 C C . GLY A 1 101 ? 16.707 -6.097 5.231 1.00 93.69 101 GLY A C 1
ATOM 765 O O . GLY A 1 101 ? 16.297 -6.215 6.387 1.00 93.69 101 GLY A O 1
ATOM 766 N N . LEU A 1 102 ? 16.438 -5.025 4.477 1.00 95.75 102 LEU A N 1
ATOM 767 C CA . LEU A 1 102 ? 15.615 -3.904 4.934 1.00 95.75 102 LEU A CA 1
ATOM 768 C C . LEU A 1 102 ? 14.182 -4.359 5.264 1.00 95.75 102 LEU A C 1
ATOM 770 O O . LEU A 1 102 ? 13.709 -4.134 6.379 1.00 95.75 102 LEU A O 1
ATOM 774 N N . SER A 1 103 ? 13.538 -5.099 4.354 1.00 96.31 103 SER A N 1
ATOM 775 C CA . SER A 1 103 ? 12.213 -5.695 4.585 1.00 96.31 103 SER A CA 1
ATOM 776 C C . SER A 1 103 ? 12.179 -6.578 5.835 1.00 96.31 103 SER A C 1
ATOM 778 O O . SER A 1 103 ? 11.268 -6.459 6.650 1.00 96.31 103 SER A O 1
ATOM 780 N N . PHE A 1 104 ? 13.175 -7.448 6.022 1.00 95.69 104 PHE A N 1
ATOM 781 C CA . PHE A 1 104 ? 13.264 -8.365 7.160 1.00 95.69 104 PHE A CA 1
ATOM 782 C C . PHE A 1 104 ? 13.382 -7.622 8.498 1.00 95.69 104 PHE A C 1
ATOM 784 O O . PHE A 1 104 ? 12.653 -7.929 9.444 1.00 95.69 104 PHE A O 1
ATOM 791 N N . ILE A 1 105 ? 14.239 -6.599 8.563 1.00 95.19 105 ILE A N 1
ATOM 792 C CA . ILE A 1 105 ? 14.390 -5.734 9.741 1.00 95.19 105 ILE A CA 1
ATOM 793 C C . ILE A 1 105 ? 13.067 -5.028 10.071 1.00 95.19 105 ILE A C 1
ATOM 795 O O . ILE A 1 105 ? 12.627 -5.037 11.226 1.00 95.19 105 ILE A O 1
ATOM 799 N N . SER A 1 106 ? 12.396 -4.459 9.068 1.00 96.94 106 SER A N 1
ATOM 800 C CA . SER A 1 106 ? 11.118 -3.768 9.257 1.00 96.94 106 SER A CA 1
ATOM 801 C C . SER A 1 106 ? 9.970 -4.718 9.625 1.00 96.94 106 SER A C 1
ATOM 803 O O . SER A 1 106 ? 9.128 -4.357 10.447 1.00 96.94 106 SER A O 1
ATOM 805 N N . ILE A 1 107 ? 9.962 -5.959 9.123 1.00 96.75 107 ILE A N 1
ATOM 806 C CA . ILE A 1 107 ? 9.023 -7.009 9.557 1.00 96.75 107 ILE A CA 1
ATOM 807 C C . ILE A 1 107 ? 9.250 -7.367 11.031 1.00 96.75 107 ILE A C 1
ATOM 809 O O . ILE A 1 107 ? 8.283 -7.406 11.791 1.00 96.75 107 ILE A O 1
ATOM 813 N N . ILE A 1 108 ? 10.498 -7.576 11.472 1.00 96.31 108 ILE A N 1
ATOM 814 C CA . ILE A 1 108 ? 10.806 -7.838 12.892 1.00 96.31 108 ILE A CA 1
ATOM 815 C C . ILE A 1 108 ? 10.291 -6.693 13.772 1.00 96.31 108 ILE A C 1
ATOM 817 O O . ILE A 1 108 ? 9.639 -6.936 14.790 1.00 96.31 108 ILE A O 1
ATOM 821 N N . LEU A 1 109 ? 10.527 -5.446 13.358 1.00 95.94 109 LEU A N 1
ATOM 822 C CA . LEU A 1 109 ? 10.056 -4.260 14.071 1.00 95.94 109 LEU A CA 1
ATOM 823 C C . LEU A 1 109 ? 8.519 -4.227 14.180 1.00 95.94 109 LEU A C 1
ATOM 825 O O . LEU A 1 109 ? 7.988 -4.000 15.269 1.00 95.94 109 LEU A O 1
ATOM 829 N N . LEU A 1 110 ? 7.801 -4.530 13.092 1.00 96.69 110 LEU A N 1
ATOM 830 C CA . LEU A 1 110 ? 6.337 -4.651 13.089 1.00 96.69 110 LEU A CA 1
ATOM 831 C C . LEU A 1 110 ? 5.841 -5.762 14.020 1.00 96.69 110 LEU A C 1
ATOM 833 O O . LEU A 1 110 ? 4.921 -5.530 14.805 1.00 96.69 110 LEU A O 1
ATOM 837 N N . VAL A 1 111 ? 6.460 -6.946 13.984 1.00 96.81 111 VAL A N 1
ATOM 838 C CA . VAL A 1 111 ? 6.102 -8.067 14.868 1.00 96.81 111 VAL A CA 1
ATOM 839 C C . VAL A 1 111 ? 6.280 -7.675 16.337 1.00 96.81 111 VAL A C 1
ATOM 841 O O . VAL A 1 111 ? 5.375 -7.923 17.133 1.00 96.81 111 VAL A O 1
ATOM 844 N N . ILE A 1 112 ? 7.374 -6.996 16.701 1.00 95.88 112 ILE A N 1
ATOM 845 C CA . ILE A 1 112 ? 7.603 -6.491 18.068 1.00 95.88 112 ILE A CA 1
ATOM 846 C C . ILE A 1 112 ? 6.498 -5.507 18.487 1.00 95.88 112 ILE A C 1
ATOM 848 O O . ILE A 1 112 ? 5.941 -5.636 19.583 1.00 95.88 112 ILE A O 1
ATOM 852 N N . VAL A 1 113 ? 6.148 -4.548 17.622 1.00 96.19 113 VAL A N 1
ATOM 853 C CA . VAL A 1 113 ? 5.103 -3.544 17.889 1.00 96.19 113 VAL A CA 1
ATOM 854 C C . VAL A 1 113 ? 3.733 -4.198 18.084 1.00 96.19 113 VAL A C 1
ATOM 856 O O . VAL A 1 113 ? 3.064 -3.957 19.096 1.00 96.19 113 VAL A O 1
ATOM 859 N N . PHE A 1 114 ? 3.323 -5.058 17.149 1.00 96.06 114 PHE A N 1
ATOM 860 C CA . PHE A 1 114 ? 2.047 -5.768 17.209 1.00 96.06 114 PHE A CA 1
ATOM 861 C C . PHE A 1 114 ? 1.974 -6.703 18.425 1.00 96.06 114 PHE A C 1
ATOM 863 O O . PHE A 1 114 ? 0.973 -6.690 19.147 1.00 96.06 114 PHE A O 1
ATOM 870 N N . TYR A 1 115 ? 3.049 -7.443 18.718 1.00 95.50 115 TYR A N 1
ATOM 871 C CA . TYR A 1 115 ? 3.127 -8.345 19.868 1.00 95.50 115 TYR A CA 1
ATOM 872 C C . TYR A 1 115 ? 3.042 -7.613 21.213 1.00 95.50 115 TYR A C 1
ATOM 874 O O . TYR A 1 115 ? 2.383 -8.118 22.128 1.00 95.50 115 TYR A O 1
ATOM 882 N N . ARG A 1 116 ? 3.676 -6.434 21.345 1.00 92.38 116 ARG A N 1
ATOM 883 C CA . ARG A 1 116 ? 3.643 -5.639 22.585 1.00 92.38 116 ARG A CA 1
ATOM 884 C C . ARG A 1 116 ? 2.322 -4.894 22.797 1.00 92.38 116 ARG A C 1
ATOM 886 O O . ARG A 1 116 ? 1.910 -4.767 23.946 1.00 92.38 116 ARG A O 1
ATOM 893 N N . LYS A 1 117 ? 1.653 -4.389 21.750 1.00 92.56 117 LYS A N 1
ATOM 894 C CA . LYS A 1 117 ? 0.407 -3.606 21.922 1.00 92.56 117 LYS A CA 1
ATOM 895 C C . LYS A 1 117 ? -0.882 -4.412 21.832 1.00 92.56 117 LYS A C 1
ATOM 897 O O . LYS A 1 117 ? -1.821 -4.087 22.552 1.00 92.56 117 LYS A O 1
ATOM 902 N N . ARG A 1 118 ? -0.953 -5.432 20.968 1.00 90.50 118 ARG A N 1
ATOM 903 C CA . ARG A 1 118 ? -2.120 -6.327 20.800 1.00 90.50 118 ARG A CA 1
ATOM 904 C C . ARG A 1 118 ? -3.485 -5.615 20.656 1.00 90.50 118 ARG A C 1
ATOM 906 O O . ARG A 1 118 ? -4.514 -6.191 21.006 1.00 90.50 118 ARG A O 1
ATOM 913 N N . SER A 1 119 ? -3.518 -4.380 20.143 1.00 92.25 119 SER A N 1
ATOM 914 C CA . SER A 1 119 ? -4.758 -3.647 19.839 1.00 92.25 119 SER A CA 1
ATOM 915 C C . SER A 1 119 ? -5.038 -3.697 18.343 1.00 92.25 119 SER A C 1
ATOM 917 O O . SER A 1 119 ? -4.137 -3.444 17.542 1.00 92.25 119 SER A O 1
ATOM 919 N N . LEU A 1 120 ? -6.292 -3.960 17.945 1.00 93.44 120 LEU A N 1
ATOM 920 C CA . LEU A 1 120 ? -6.670 -3.925 16.528 1.00 93.44 120 LEU A CA 1
ATOM 921 C C . LEU A 1 120 ? -6.404 -2.541 15.916 1.00 93.44 120 LEU A C 1
ATOM 923 O O . LEU A 1 120 ? -6.001 -2.453 14.760 1.00 93.44 120 LEU A O 1
ATOM 927 N N . HIS A 1 121 ? -6.547 -1.470 16.704 1.00 93.81 121 HIS A N 1
ATOM 928 C CA . HIS A 1 121 ? -6.261 -0.103 16.270 1.00 93.81 121 HIS A CA 1
ATOM 929 C C . HIS A 1 121 ? -4.814 0.075 15.790 1.00 93.81 121 HIS A C 1
ATOM 931 O O . HIS A 1 121 ? -4.586 0.809 14.834 1.00 93.81 121 HIS A O 1
ATOM 937 N N . THR A 1 122 ? -3.847 -0.650 16.360 1.00 95.31 122 THR A N 1
ATOM 938 C CA . THR A 1 122 ? -2.454 -0.641 15.886 1.00 95.31 122 THR A CA 1
ATOM 939 C C . THR A 1 122 ? -2.328 -1.209 14.465 1.00 95.31 122 THR A C 1
ATOM 941 O O . THR A 1 122 ? -1.633 -0.629 13.636 1.00 95.31 122 THR A O 1
ATOM 944 N N . TYR A 1 123 ? -3.047 -2.289 14.137 1.00 96.50 123 TYR A N 1
ATOM 945 C CA . TYR A 1 123 ? -3.066 -2.848 12.776 1.00 96.50 123 TYR A CA 1
ATOM 946 C C . TYR A 1 123 ? -3.819 -1.940 11.793 1.00 96.50 123 TYR A C 1
ATOM 948 O O . TYR A 1 123 ? -3.358 -1.728 10.677 1.00 96.50 123 TYR A O 1
ATOM 956 N N . LEU A 1 124 ? -4.951 -1.356 12.209 1.00 97.12 124 LEU A N 1
ATOM 957 C CA . LEU A 1 124 ? -5.700 -0.399 11.382 1.00 97.12 124 LEU A CA 1
ATOM 958 C C . LEU A 1 124 ? -4.851 0.834 11.047 1.00 97.12 124 LEU A C 1
ATOM 960 O O . LEU A 1 124 ? -4.811 1.256 9.896 1.00 97.12 124 LEU A O 1
ATOM 964 N N . GLN A 1 125 ? -4.125 1.375 12.029 1.00 97.12 125 GLN A N 1
ATOM 965 C CA . GLN A 1 125 ? -3.216 2.497 11.811 1.00 97.12 125 GLN A CA 1
ATOM 966 C C . GLN A 1 125 ? -2.076 2.147 10.847 1.00 97.12 125 GLN A C 1
ATOM 968 O O . GLN A 1 125 ? -1.731 2.976 10.008 1.00 97.12 125 GLN A O 1
ATOM 973 N N . PHE A 1 126 ? -1.518 0.936 10.943 1.00 98.31 126 PHE A N 1
ATOM 974 C CA . PHE A 1 126 ? -0.517 0.453 9.993 1.00 98.31 126 PHE A CA 1
ATOM 975 C C . PHE A 1 126 ? -1.060 0.458 8.557 1.00 98.31 126 PHE A C 1
ATOM 977 O O . PHE A 1 126 ? -0.446 1.074 7.691 1.00 98.31 126 PHE A O 1
ATOM 984 N N . PHE A 1 127 ? -2.240 -0.130 8.314 1.00 98.44 127 PHE A N 1
ATOM 985 C CA . PHE A 1 127 ? -2.849 -0.130 6.978 1.00 98.44 127 PHE A CA 1
ATOM 986 C C . PHE A 1 127 ? -3.144 1.288 6.467 1.00 98.44 127 PHE A C 1
ATOM 988 O O . PHE A 1 127 ? -2.819 1.594 5.325 1.00 98.44 127 PHE A O 1
ATOM 995 N N . ILE A 1 128 ? -3.656 2.189 7.313 1.00 98.44 128 ILE A N 1
ATOM 996 C CA . ILE A 1 128 ? -3.866 3.591 6.914 1.00 98.44 128 ILE A CA 1
ATOM 997 C C . ILE A 1 128 ? -2.549 4.261 6.483 1.00 98.44 128 ILE A C 1
ATOM 999 O O . ILE A 1 128 ? -2.543 5.034 5.528 1.00 98.44 128 ILE A O 1
ATOM 1003 N N . GLY A 1 129 ? -1.437 3.955 7.161 1.00 98.31 129 GLY A N 1
ATOM 1004 C CA . GLY A 1 129 ? -0.109 4.432 6.773 1.00 98.31 129 GLY A CA 1
ATOM 1005 C C . GLY A 1 129 ? 0.339 3.914 5.407 1.00 98.31 129 GLY A C 1
ATOM 1006 O O . GLY A 1 129 ? 0.737 4.710 4.560 1.00 98.31 129 GLY A O 1
ATOM 1007 N N . VAL A 1 130 ? 0.199 2.605 5.171 1.00 98.69 130 VAL A N 1
ATOM 1008 C CA . VAL A 1 130 ? 0.505 1.985 3.870 1.00 98.69 130 VAL A CA 1
ATOM 1009 C C . VAL A 1 130 ? -0.303 2.636 2.743 1.00 98.69 130 VAL A C 1
ATOM 1011 O O . VAL A 1 130 ? 0.275 3.006 1.728 1.00 98.69 130 VAL A O 1
ATOM 1014 N N . GLU A 1 131 ? -1.615 2.833 2.913 1.00 98.44 131 GLU A N 1
ATOM 1015 C CA . GLU A 1 131 ? -2.461 3.378 1.839 1.00 98.44 131 GLU A CA 1
ATOM 1016 C C . GLU A 1 131 ? -2.119 4.830 1.496 1.00 98.44 131 GLU A C 1
ATOM 1018 O O . GLU A 1 131 ? -2.118 5.219 0.329 1.00 98.44 131 GLU A O 1
ATOM 1023 N N . LEU A 1 132 ? -1.798 5.642 2.508 1.00 98.38 132 LEU A N 1
ATOM 1024 C CA . LEU A 1 132 ? -1.356 7.019 2.289 1.00 98.38 132 LEU A CA 1
ATOM 1025 C C . LEU A 1 132 ? -0.074 7.067 1.447 1.00 98.38 132 LEU A C 1
ATOM 1027 O O . LEU A 1 132 ? 0.039 7.933 0.582 1.00 98.38 132 LEU A O 1
ATOM 1031 N N . LEU A 1 133 ? 0.854 6.126 1.655 1.00 98.19 133 LEU A N 1
ATOM 1032 C CA . LEU A 1 133 ? 2.030 5.986 0.795 1.00 98.19 133 LEU A CA 1
ATOM 1033 C C . LEU A 1 133 ? 1.660 5.444 -0.585 1.00 98.19 133 LEU A C 1
ATOM 1035 O O . LEU A 1 133 ? 2.102 6.018 -1.566 1.00 98.19 133 LEU A O 1
ATOM 1039 N N . TYR A 1 134 ? 0.810 4.419 -0.693 1.00 98.19 134 TYR A N 1
ATOM 1040 C CA . TYR A 1 134 ? 0.374 3.861 -1.982 1.00 98.19 134 TYR A CA 1
ATOM 1041 C C . TYR A 1 134 ? -0.302 4.897 -2.894 1.00 98.19 134 TYR A C 1
ATOM 1043 O O . TYR A 1 134 ? -0.105 4.859 -4.106 1.00 98.19 134 TYR A O 1
ATOM 1051 N N . ILE A 1 135 ? -1.068 5.840 -2.339 1.00 98.25 135 ILE A N 1
ATOM 1052 C CA . ILE A 1 135 ? -1.691 6.924 -3.114 1.00 98.25 135 ILE A CA 1
ATOM 1053 C C . ILE A 1 135 ? -0.648 7.948 -3.587 1.00 98.25 135 ILE A C 1
ATOM 1055 O O . ILE A 1 135 ? -0.736 8.424 -4.719 1.00 98.25 135 ILE A O 1
ATOM 1059 N N . ILE A 1 136 ? 0.352 8.274 -2.762 1.00 97.62 136 ILE A N 1
ATOM 1060 C CA . ILE A 1 136 ? 1.469 9.142 -3.173 1.00 97.62 136 ILE A CA 1
ATOM 1061 C C . ILE A 1 136 ? 2.300 8.439 -4.255 1.00 97.62 136 ILE A C 1
ATOM 1063 O O . ILE A 1 136 ? 2.562 9.027 -5.302 1.00 97.62 136 ILE A O 1
ATOM 1067 N N . GLU A 1 137 ? 2.637 7.169 -4.032 1.00 97.50 137 GLU A N 1
ATOM 1068 C CA . GLU A 1 137 ? 3.396 6.298 -4.931 1.00 97.50 137 GLU A CA 1
ATOM 1069 C C . GLU A 1 137 ? 2.728 6.156 -6.297 1.00 97.50 137 GLU A C 1
ATOM 1071 O O . GLU A 1 137 ? 3.380 6.281 -7.331 1.00 97.50 137 GLU A O 1
ATOM 1076 N N . ALA A 1 138 ? 1.408 5.954 -6.310 1.00 97.62 138 ALA A N 1
ATOM 1077 C CA . ALA A 1 138 ? 0.628 5.914 -7.535 1.00 97.62 138 ALA A CA 1
ATOM 1078 C C . ALA A 1 138 ? 0.903 7.150 -8.398 1.00 97.62 138 ALA A C 1
ATOM 1080 O O . ALA A 1 138 ? 1.228 7.015 -9.575 1.00 97.62 138 ALA A O 1
ATOM 1081 N N . VAL A 1 139 ? 0.827 8.344 -7.803 1.00 97.94 139 VAL A N 1
ATOM 1082 C CA . VAL A 1 139 ? 1.055 9.611 -8.506 1.00 97.94 139 VAL A CA 1
ATOM 1083 C C . VAL A 1 139 ? 2.516 9.765 -8.927 1.00 97.94 139 VAL A C 1
ATOM 1085 O O . VAL A 1 139 ? 2.778 9.982 -10.107 1.00 97.94 139 VAL A O 1
ATOM 1088 N N . ILE A 1 140 ? 3.474 9.667 -7.999 1.00 97.69 140 ILE A N 1
ATOM 1089 C CA . ILE A 1 140 ? 4.872 10.029 -8.293 1.00 97.69 140 ILE A CA 1
ATOM 1090 C C . ILE A 1 140 ? 5.601 8.949 -9.098 1.00 97.69 140 ILE A C 1
ATOM 1092 O O . ILE A 1 140 ? 6.284 9.268 -10.069 1.00 97.69 140 ILE A O 1
ATOM 1096 N N . TYR A 1 141 ? 5.430 7.679 -8.741 1.00 97.38 141 TYR A N 1
ATOM 1097 C CA . TYR A 1 141 ? 6.189 6.573 -9.313 1.00 97.38 141 TYR A CA 1
ATOM 1098 C C . TYR A 1 141 ? 5.451 5.946 -10.494 1.00 97.38 141 TYR A C 1
ATOM 1100 O O . TYR A 1 141 ? 6.030 5.817 -11.572 1.00 97.38 141 TYR A O 1
ATOM 1108 N N . ILE A 1 142 ? 4.161 5.631 -10.348 1.00 96.38 142 ILE A N 1
ATOM 1109 C CA . ILE A 1 142 ? 3.449 4.844 -11.368 1.00 96.38 142 ILE A CA 1
ATOM 1110 C C . ILE A 1 142 ? 2.941 5.720 -12.521 1.00 96.38 142 ILE A C 1
ATOM 1112 O O . ILE A 1 142 ? 3.135 5.352 -13.678 1.00 96.38 142 ILE A O 1
ATOM 1116 N N . PHE A 1 143 ? 2.359 6.891 -12.239 1.00 97.00 143 PHE A N 1
ATOM 1117 C CA . PHE A 1 143 ? 1.920 7.830 -13.283 1.00 97.00 143 PHE A CA 1
ATOM 1118 C C . PHE A 1 143 ? 3.039 8.741 -13.811 1.00 97.00 143 PHE A C 1
ATOM 1120 O O . PHE A 1 143 ? 3.008 9.101 -14.986 1.00 97.00 143 PHE A O 1
ATOM 1127 N N . LEU A 1 144 ? 4.009 9.131 -12.972 1.00 97.19 144 LEU A N 1
ATOM 1128 C CA . LEU A 1 144 ? 5.037 10.122 -13.330 1.00 97.19 144 LEU A CA 1
ATOM 1129 C C . LEU A 1 144 ? 6.472 9.566 -13.428 1.00 97.19 144 LEU A C 1
ATOM 1131 O O . LEU A 1 144 ? 7.370 10.315 -13.811 1.00 97.19 144 LEU A O 1
ATOM 1135 N N . GLY A 1 145 ? 6.730 8.293 -13.106 1.00 96.62 145 GLY A N 1
ATOM 1136 C CA . GLY A 1 145 ? 8.051 7.671 -13.289 1.00 96.62 145 GLY A CA 1
ATOM 1137 C C . GLY A 1 145 ? 9.181 8.287 -12.451 1.00 96.62 145 GLY A C 1
ATOM 1138 O O . GLY A 1 145 ? 10.311 8.380 -12.929 1.00 96.62 145 GLY A O 1
ATOM 1139 N N . SER A 1 146 ? 8.895 8.741 -11.224 1.00 97.75 146 SER A N 1
ATOM 1140 C CA . SER A 1 146 ? 9.813 9.461 -10.315 1.00 97.75 146 SER A CA 1
ATOM 1141 C C . SER A 1 146 ? 11.227 8.883 -10.199 1.00 97.75 146 SER A C 1
ATOM 1143 O O . SER A 1 146 ? 12.207 9.636 -10.139 1.00 97.75 146 SER A O 1
ATOM 1145 N N . TYR A 1 147 ? 11.325 7.559 -10.153 1.00 97.88 147 TYR A N 1
ATOM 1146 C CA . TYR A 1 147 ? 12.535 6.784 -9.897 1.00 97.88 147 TYR A CA 1
ATOM 1147 C C . TYR A 1 147 ? 12.332 5.323 -10.316 1.00 97.88 147 TYR A C 1
ATOM 1149 O O . TYR A 1 147 ? 11.249 4.945 -10.762 1.00 97.88 147 TYR A O 1
ATOM 1157 N N . GLU A 1 148 ? 13.361 4.500 -10.148 1.00 98.19 148 GLU A N 1
ATOM 1158 C CA . GLU A 1 148 ? 13.332 3.069 -10.429 1.00 98.19 148 GLU A CA 1
ATOM 1159 C C . GLU A 1 148 ? 14.191 2.292 -9.422 1.00 98.19 148 GLU A C 1
ATOM 1161 O O . GLU A 1 148 ? 15.315 2.687 -9.111 1.00 98.19 148 GLU A O 1
ATOM 1166 N N . TYR A 1 149 ? 13.674 1.174 -8.919 1.00 98.25 149 TYR A N 1
ATOM 1167 C CA . TYR A 1 149 ? 14.404 0.247 -8.058 1.00 98.25 149 TYR A CA 1
ATOM 1168 C C . TYR A 1 149 ? 14.928 -0.935 -8.882 1.00 98.25 149 TYR A C 1
ATOM 1170 O O . TYR A 1 149 ? 14.237 -1.441 -9.760 1.00 98.25 149 TYR A O 1
ATOM 1178 N N . HIS A 1 150 ? 16.116 -1.440 -8.545 1.00 97.69 150 HIS A N 1
ATOM 1179 C CA . HIS A 1 150 ? 16.743 -2.582 -9.225 1.00 97.69 150 HIS A CA 1
ATOM 1180 C C . HIS A 1 150 ? 17.014 -3.750 -8.259 1.00 97.69 150 HIS A C 1
ATOM 1182 O O . HIS A 1 150 ? 18.183 -4.114 -8.071 1.00 97.69 150 HIS A O 1
ATOM 1188 N N . PRO A 1 151 ? 15.998 -4.333 -7.590 1.00 96.19 151 PRO A N 1
ATOM 1189 C CA . PRO A 1 151 ? 16.209 -5.438 -6.657 1.00 96.19 151 PRO A CA 1
ATOM 1190 C C . PRO A 1 151 ? 16.644 -6.745 -7.338 1.00 96.19 151 PRO A C 1
ATOM 1192 O O . PRO A 1 151 ? 17.251 -7.572 -6.660 1.00 96.19 151 PRO A O 1
ATOM 1195 N N . LYS A 1 152 ? 16.394 -6.937 -8.641 1.00 95.88 152 LYS A N 1
ATOM 1196 C CA . LYS A 1 152 ? 16.726 -8.133 -9.444 1.00 95.88 152 LYS A CA 1
ATOM 1197 C C . LYS A 1 152 ? 16.182 -9.437 -8.836 1.00 95.88 152 LYS A C 1
ATOM 1199 O O . LYS A 1 152 ? 16.902 -10.425 -8.687 1.00 95.88 152 LYS A O 1
ATOM 1204 N N . LEU A 1 153 ? 14.910 -9.401 -8.448 1.00 93.31 153 LEU A N 1
ATOM 1205 C CA . LEU A 1 153 ? 14.085 -10.515 -7.972 1.00 93.31 153 LEU A CA 1
ATOM 1206 C C . LEU A 1 153 ? 13.178 -11.088 -9.077 1.00 93.31 153 LEU A C 1
ATOM 1208 O O . LEU A 1 153 ? 12.871 -12.279 -9.050 1.00 93.31 153 LEU A O 1
ATOM 1212 N N . LEU A 1 154 ? 12.750 -10.264 -10.040 1.00 94.00 154 LEU A N 1
ATOM 1213 C CA . LEU A 1 154 ? 11.933 -10.654 -11.194 1.00 94.00 154 LEU A CA 1
ATOM 1214 C C . LEU A 1 154 ? 12.659 -10.347 -12.507 1.00 94.00 154 LEU A C 1
ATOM 1216 O O . LEU A 1 154 ? 13.377 -9.358 -12.621 1.00 94.00 154 LEU A O 1
ATOM 1220 N N . CYS A 1 155 ? 12.422 -11.165 -13.536 1.00 91.56 155 CYS A N 1
ATOM 1221 C CA . CYS A 1 155 ? 13.057 -10.975 -14.846 1.00 91.56 155 CYS A CA 1
ATOM 1222 C C . CYS A 1 155 ? 12.361 -9.877 -15.700 1.00 91.56 155 CYS A C 1
ATOM 1224 O O . CYS A 1 155 ? 12.920 -9.440 -16.701 1.00 91.56 155 CYS A O 1
ATOM 1226 N N . ASN A 1 156 ? 11.181 -9.371 -15.297 1.00 93.56 156 ASN A N 1
ATOM 1227 C CA . ASN A 1 156 ? 10.585 -8.142 -15.849 1.00 93.56 156 ASN A CA 1
ATOM 1228 C C . ASN A 1 156 ? 11.013 -6.930 -15.001 1.00 93.56 156 ASN A C 1
ATOM 1230 O O . ASN A 1 156 ? 10.564 -6.794 -13.866 1.00 93.56 156 ASN A O 1
ATOM 1234 N N . ARG A 1 157 ? 11.829 -6.036 -15.575 1.00 95.25 157 ARG A N 1
ATOM 1235 C CA . ARG A 1 157 ? 12.407 -4.852 -14.909 1.00 95.25 157 ARG 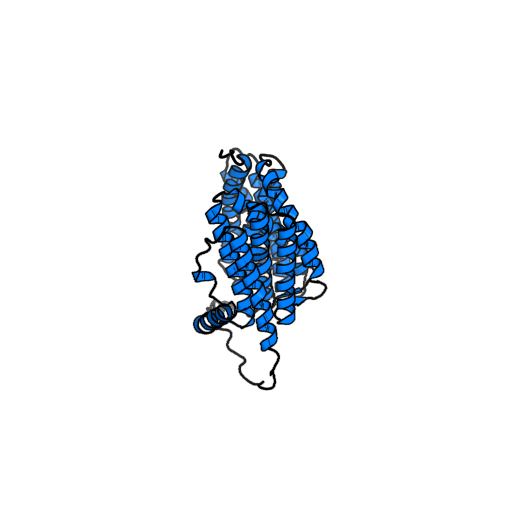A CA 1
ATOM 1236 C C . ARG A 1 157 ? 11.374 -3.919 -14.258 1.00 95.25 157 ARG A C 1
ATOM 1238 O O . ARG A 1 157 ? 11.596 -3.447 -13.149 1.00 95.25 157 ARG A O 1
ATOM 1245 N N . TYR A 1 158 ? 10.230 -3.683 -14.897 1.00 95.50 158 TYR A N 1
ATOM 1246 C CA . TYR A 1 158 ? 9.209 -2.778 -14.361 1.00 95.50 158 TYR A CA 1
ATOM 1247 C C . TYR A 1 158 ? 8.505 -3.360 -13.124 1.00 95.50 158 TYR A C 1
ATOM 1249 O O . TYR A 1 158 ? 8.327 -2.676 -12.112 1.00 95.50 158 TYR A O 1
ATOM 1257 N N . TYR A 1 159 ? 8.145 -4.644 -13.172 1.00 96.06 159 TYR A N 1
ATOM 1258 C CA . TYR A 1 159 ? 7.572 -5.356 -12.025 1.00 96.06 159 TYR A CA 1
ATOM 1259 C C . TYR A 1 159 ? 8.608 -5.640 -10.927 1.00 96.06 159 TYR A C 1
ATOM 1261 O O . TYR A 1 159 ? 8.269 -5.622 -9.745 1.00 96.06 159 TYR A O 1
ATOM 1269 N N . ASP A 1 160 ? 9.876 -5.820 -11.292 1.00 96.44 160 ASP A N 1
ATOM 1270 C CA . ASP A 1 160 ? 10.995 -5.889 -10.353 1.00 96.44 160 ASP A CA 1
ATOM 1271 C C . ASP A 1 160 ? 11.143 -4.581 -9.558 1.00 96.44 160 ASP A C 1
ATOM 1273 O O . ASP A 1 160 ? 11.166 -4.593 -8.326 1.00 96.44 160 ASP A O 1
ATOM 1277 N N . SER A 1 161 ? 11.098 -3.436 -10.245 1.00 97.50 161 SER A N 1
ATOM 1278 C CA . SER A 1 161 ? 11.094 -2.119 -9.602 1.00 97.50 161 SER A CA 1
ATOM 1279 C C . SER A 1 161 ? 9.902 -1.938 -8.646 1.00 97.50 161 SER A C 1
ATOM 1281 O O . SER A 1 161 ? 10.053 -1.384 -7.556 1.00 97.50 161 SER A O 1
ATOM 1283 N N . HIS A 1 162 ? 8.726 -2.497 -8.966 1.00 96.88 162 HIS A N 1
ATOM 1284 C CA . HIS A 1 162 ? 7.574 -2.492 -8.051 1.00 96.88 162 HIS A CA 1
ATOM 1285 C C . HIS A 1 162 ? 7.803 -3.298 -6.761 1.00 96.88 162 HIS A C 1
ATOM 1287 O O . HIS A 1 162 ? 7.339 -2.875 -5.702 1.00 96.88 162 HIS A O 1
ATOM 1293 N N . LEU A 1 163 ? 8.549 -4.409 -6.789 1.00 95.94 163 LEU A N 1
ATOM 1294 C CA . LEU A 1 163 ? 8.955 -5.103 -5.555 1.00 95.94 163 LEU A CA 1
ATOM 1295 C C . LEU A 1 163 ? 9.878 -4.239 -4.681 1.00 95.94 163 LEU A C 1
ATOM 1297 O O . LEU A 1 163 ? 9.768 -4.261 -3.449 1.00 95.94 163 LEU A O 1
ATOM 1301 N N . GLY A 1 164 ? 10.758 -3.452 -5.306 1.00 96.88 164 GLY A N 1
ATOM 1302 C CA . GLY A 1 164 ? 11.584 -2.464 -4.609 1.00 96.88 164 GLY A CA 1
ATOM 1303 C C . GLY A 1 164 ? 10.736 -1.386 -3.927 1.00 96.88 164 GLY A C 1
ATOM 1304 O O . GLY A 1 164 ? 10.904 -1.136 -2.732 1.00 96.88 164 GLY A O 1
ATOM 1305 N N . ALA A 1 165 ? 9.742 -0.846 -4.637 1.00 97.12 165 ALA A N 1
ATOM 1306 C CA . ALA A 1 165 ? 8.782 0.114 -4.089 1.00 97.12 165 ALA A CA 1
ATOM 1307 C C . ALA A 1 165 ? 7.981 -0.468 -2.909 1.00 97.12 165 ALA A C 1
ATOM 1309 O O . ALA A 1 165 ? 7.810 0.190 -1.879 1.00 97.12 165 ALA A O 1
ATOM 1310 N N . LEU A 1 166 ? 7.547 -1.732 -3.001 1.00 96.69 166 LEU A N 1
ATOM 1311 C CA . LEU A 1 166 ? 6.839 -2.422 -1.916 1.00 96.69 166 LEU A CA 1
ATOM 1312 C C . LEU A 1 166 ? 7.698 -2.561 -0.646 1.00 96.69 166 LEU A C 1
ATOM 1314 O O . LEU A 1 166 ? 7.180 -2.347 0.450 1.00 96.69 166 LEU A O 1
ATOM 1318 N N . THR A 1 167 ? 9.004 -2.834 -0.760 1.00 96.69 167 THR A N 1
ATOM 1319 C CA . THR A 1 167 ? 9.924 -2.862 0.403 1.00 96.69 167 THR A CA 1
ATOM 1320 C C . THR A 1 167 ? 9.842 -1.564 1.218 1.00 96.69 167 THR A C 1
ATOM 1322 O O . THR A 1 167 ? 9.760 -1.593 2.452 1.00 96.69 167 THR A O 1
ATOM 1325 N N . SER A 1 168 ? 9.821 -0.417 0.534 1.00 96.88 168 SER A N 1
ATOM 1326 C CA . SER A 1 168 ? 9.722 0.900 1.168 1.00 96.88 168 SER A CA 1
ATOM 1327 C C . SER A 1 168 ? 8.310 1.180 1.699 1.00 96.88 168 SER A C 1
ATOM 1329 O O . SER A 1 168 ? 8.120 1.410 2.899 1.00 96.88 168 SER A O 1
ATOM 1331 N N . ASN A 1 169 ? 7.311 1.101 0.815 1.00 97.62 169 ASN A N 1
ATOM 1332 C CA . ASN A 1 169 ? 5.979 1.669 1.028 1.00 97.62 169 ASN A CA 1
ATOM 1333 C C . ASN A 1 169 ? 4.990 0.743 1.745 1.00 97.62 169 ASN A C 1
ATOM 1335 O O . ASN A 1 169 ? 4.084 1.237 2.413 1.00 97.62 169 ASN A O 1
ATOM 1339 N N . LEU A 1 170 ? 5.157 -0.581 1.657 1.00 97.44 170 LEU A N 1
ATOM 1340 C CA . LEU A 1 170 ? 4.345 -1.540 2.419 1.00 97.44 170 LEU A CA 1
ATOM 1341 C C . LEU A 1 170 ? 4.937 -1.811 3.807 1.00 97.44 170 LEU A C 1
ATOM 1343 O O . LEU A 1 170 ? 4.192 -2.042 4.757 1.00 97.44 170 LEU A O 1
ATOM 1347 N N . ILE A 1 171 ? 6.267 -1.807 3.934 1.00 96.50 171 ILE A N 1
ATOM 1348 C CA . ILE A 1 171 ? 6.944 -2.341 5.123 1.00 96.50 171 ILE A CA 1
ATOM 1349 C C . ILE A 1 171 ? 7.743 -1.259 5.850 1.00 96.50 171 ILE A C 1
ATOM 1351 O O . ILE A 1 171 ? 7.438 -0.936 7.000 1.00 96.50 171 ILE A O 1
ATOM 1355 N N . SER A 1 172 ? 8.759 -0.687 5.202 1.00 98.12 172 SER A N 1
ATOM 1356 C CA . SER A 1 172 ? 9.796 0.079 5.902 1.00 98.12 172 SER A CA 1
ATOM 1357 C C . SER A 1 172 ? 9.285 1.397 6.478 1.00 98.12 172 SER A C 1
ATOM 1359 O O . SER A 1 172 ? 9.310 1.584 7.699 1.00 98.12 172 SER A O 1
ATOM 1361 N N . ILE A 1 173 ? 8.744 2.280 5.638 1.00 98.44 173 ILE A N 1
ATOM 1362 C CA . ILE A 1 173 ? 8.240 3.588 6.073 1.00 98.44 173 ILE A CA 1
ATOM 1363 C C . ILE A 1 173 ? 7.024 3.442 7.021 1.00 98.44 173 ILE A C 1
ATOM 1365 O O . ILE A 1 173 ? 7.023 4.081 8.083 1.00 98.44 173 ILE A O 1
ATOM 1369 N N . PRO A 1 174 ? 6.017 2.579 6.748 1.00 98.38 174 PRO A N 1
ATOM 1370 C CA . PRO A 1 174 ? 4.921 2.324 7.685 1.00 98.38 174 PRO A CA 1
ATOM 1371 C C . PRO A 1 174 ? 5.371 1.754 9.035 1.00 98.38 174 PRO A C 1
ATOM 1373 O O . PRO A 1 174 ? 4.797 2.131 10.057 1.00 98.38 174 PRO A O 1
ATOM 1376 N N . SER A 1 175 ? 6.401 0.897 9.081 1.00 98.31 175 SER A N 1
ATOM 1377 C CA . SER A 1 175 ? 6.903 0.337 10.347 1.00 98.31 175 SER A CA 1
ATOM 1378 C C . SER A 1 175 ? 7.462 1.409 11.286 1.00 98.31 175 SER A C 1
ATOM 1380 O O . SER A 1 175 ? 7.098 1.447 12.464 1.00 98.31 175 SER A O 1
ATOM 1382 N N . LEU A 1 176 ? 8.265 2.339 10.761 1.00 98.31 176 LEU A N 1
ATOM 1383 C CA . LEU A 1 176 ? 8.829 3.447 11.535 1.00 98.31 176 LEU A CA 1
ATOM 1384 C C . LEU A 1 176 ? 7.745 4.447 11.960 1.00 98.31 176 LEU A C 1
ATOM 1386 O O . LEU A 1 176 ? 7.720 4.872 13.116 1.00 98.31 176 LEU A O 1
ATOM 1390 N N . ALA A 1 177 ? 6.790 4.758 11.078 1.00 98.25 177 ALA A N 1
ATOM 1391 C CA . ALA A 1 177 ? 5.643 5.604 11.416 1.00 98.25 177 ALA A CA 1
ATOM 1392 C C . ALA A 1 177 ? 4.770 4.998 12.527 1.00 98.25 177 ALA A C 1
ATOM 1394 O O . ALA A 1 177 ? 4.315 5.706 13.433 1.00 98.25 177 ALA A O 1
ATOM 1395 N N . LEU A 1 178 ? 4.574 3.677 12.491 1.00 97.50 178 LEU A N 1
ATOM 1396 C CA . LEU A 1 178 ? 3.851 2.951 13.523 1.00 97.50 178 LEU A CA 1
ATOM 1397 C C . LEU A 1 178 ? 4.604 3.007 14.859 1.00 97.50 178 LEU A C 1
ATOM 1399 O O . LEU A 1 178 ? 3.988 3.341 15.865 1.00 97.50 178 LEU A O 1
ATOM 1403 N N . VAL A 1 179 ? 5.923 2.784 14.880 1.00 97.38 179 VAL A N 1
ATOM 1404 C CA . VAL A 1 179 ? 6.767 2.946 16.085 1.00 97.38 179 VAL A CA 1
ATOM 1405 C C . VAL A 1 179 ? 6.650 4.361 16.666 1.00 97.38 179 VAL A C 1
ATOM 1407 O O . VAL A 1 179 ? 6.352 4.510 17.854 1.00 97.38 179 VAL A O 1
ATOM 1410 N N . LEU A 1 180 ? 6.799 5.401 15.835 1.00 96.88 180 LEU A N 1
ATOM 1411 C CA . LEU A 1 180 ? 6.673 6.806 16.250 1.00 96.88 180 LEU A CA 1
ATOM 1412 C C . LEU A 1 180 ? 5.317 7.111 16.902 1.00 96.88 180 LEU A C 1
ATOM 1414 O O . LEU A 1 180 ? 5.259 7.827 17.904 1.00 96.88 180 LEU A O 1
ATOM 1418 N N . SER A 1 181 ? 4.220 6.580 16.355 1.00 95.69 181 SER A N 1
ATOM 1419 C CA . SER A 1 181 ? 2.886 6.797 16.924 1.00 95.69 181 SER A CA 1
ATOM 1420 C C . SER A 1 181 ? 2.616 5.940 18.155 1.00 95.69 181 SER A C 1
ATOM 1422 O O . SER A 1 181 ? 2.074 6.430 19.143 1.00 95.69 181 SER A O 1
ATOM 1424 N N . VAL A 1 182 ? 2.980 4.662 18.120 1.00 94.06 182 VAL A N 1
ATOM 1425 C CA . VAL A 1 182 ? 2.657 3.686 19.167 1.00 94.06 182 VAL A CA 1
ATOM 1426 C C . VAL A 1 182 ? 3.405 3.964 20.474 1.00 94.06 182 VAL A C 1
ATOM 1428 O O . VAL A 1 182 ? 2.848 3.754 21.557 1.00 94.06 182 VAL A O 1
ATOM 1431 N N . TYR A 1 183 ? 4.643 4.451 20.376 1.00 94.12 183 TYR A N 1
ATOM 1432 C CA . TYR A 1 183 ? 5.460 4.874 21.518 1.00 94.12 183 TYR A CA 1
ATOM 1433 C C . TYR A 1 183 ? 5.474 6.402 21.707 1.00 94.12 183 TYR A C 1
ATOM 1435 O O . TYR A 1 183 ? 6.211 6.910 22.543 1.00 94.12 183 TYR A O 1
ATOM 1443 N N . GLN A 1 184 ? 4.645 7.135 20.952 1.00 94.50 184 GLN A N 1
ATOM 1444 C CA . GLN A 1 184 ? 4.461 8.592 21.036 1.00 94.50 184 GLN A CA 1
ATOM 1445 C C . GLN A 1 184 ? 5.746 9.435 20.919 1.00 94.50 184 GLN A C 1
ATOM 1447 O O . GLN A 1 184 ? 5.782 10.586 21.354 1.00 94.50 184 GLN A O 1
ATOM 1452 N N . LEU A 1 185 ? 6.763 8.917 20.231 1.00 94.94 185 LEU A N 1
ATOM 1453 C CA . LEU A 1 185 ? 8.114 9.478 20.155 1.00 94.94 185 LEU A CA 1
ATOM 1454 C C . LEU A 1 185 ? 8.152 10.932 19.647 1.00 94.94 185 LEU A C 1
ATOM 1456 O O . LEU A 1 185 ? 7.412 11.310 18.735 1.00 94.94 185 LEU A O 1
ATOM 1460 N N . GLY A 1 186 ? 9.001 11.753 20.271 1.00 96.12 186 GLY A N 1
ATOM 1461 C CA . GLY A 1 186 ? 9.116 13.193 20.008 1.00 96.12 186 GLY A CA 1
ATOM 1462 C C . GLY A 1 186 ? 9.778 13.562 18.673 1.00 96.12 186 GLY A C 1
ATOM 1463 O O . GLY A 1 186 ? 10.191 12.702 17.898 1.00 96.12 186 GLY A O 1
ATOM 1464 N N . TRP A 1 187 ? 9.914 14.868 18.419 1.00 97.31 187 TRP A N 1
ATOM 1465 C CA . TRP A 1 187 ? 10.409 15.399 17.139 1.00 97.31 187 TRP A CA 1
ATOM 1466 C C . TRP A 1 187 ? 11.840 14.960 16.788 1.00 97.31 187 TRP A C 1
ATOM 1468 O O . TRP A 1 187 ? 12.133 14.713 15.624 1.00 97.31 187 TRP A O 1
ATOM 1478 N N . LEU A 1 188 ? 12.707 14.770 17.790 1.00 97.00 188 LEU A N 1
ATOM 1479 C CA . LEU A 1 188 ? 14.067 14.252 17.590 1.00 97.00 188 LEU A CA 1
ATOM 1480 C C . LEU A 1 188 ? 14.072 12.870 16.911 1.00 97.00 188 LEU A C 1
ATOM 1482 O O . LEU A 1 188 ? 14.865 12.635 16.006 1.00 97.00 188 LEU A O 1
ATOM 1486 N N . TRP A 1 189 ? 13.142 11.983 17.282 1.00 97.50 189 TRP A N 1
ATOM 1487 C CA . TRP A 1 189 ? 12.994 10.666 16.651 1.00 97.50 189 TRP A CA 1
ATOM 1488 C C . TRP A 1 189 ? 12.420 10.752 15.235 1.00 97.50 189 TRP A C 1
ATOM 1490 O O . TRP A 1 189 ? 12.794 9.957 14.378 1.00 97.50 189 TRP A O 1
ATOM 1500 N N . ILE A 1 190 ? 11.542 11.727 14.973 1.00 97.31 190 ILE A N 1
ATOM 1501 C CA . ILE A 1 190 ? 11.016 12.004 13.627 1.00 97.31 190 ILE A CA 1
ATOM 1502 C C . ILE A 1 190 ? 12.168 12.415 12.703 1.00 97.31 190 ILE A C 1
ATOM 1504 O O . ILE A 1 190 ? 12.356 11.792 11.663 1.00 97.31 190 ILE A O 1
ATOM 1508 N N . VAL A 1 191 ? 12.986 13.391 13.113 1.00 97.81 191 VAL A N 1
ATOM 1509 C CA . VAL A 1 191 ? 14.169 13.828 12.349 1.00 97.81 191 VAL A CA 1
ATOM 1510 C C . VAL A 1 191 ? 15.183 12.689 12.193 1.00 97.81 191 VAL A C 1
ATOM 1512 O O . VAL A 1 191 ? 15.675 12.468 11.090 1.00 97.81 191 VAL A O 1
ATOM 1515 N N . GLY A 1 192 ? 15.439 11.913 13.252 1.00 97.75 192 GLY A N 1
ATOM 1516 C CA . GLY A 1 192 ? 16.339 10.756 13.205 1.00 97.75 192 GLY A CA 1
ATOM 1517 C C . GLY A 1 192 ? 15.897 9.672 12.214 1.00 97.75 192 GLY A C 1
ATOM 1518 O O . GLY A 1 192 ? 16.719 9.176 11.449 1.00 97.75 192 GLY A O 1
ATOM 1519 N N . PHE A 1 193 ? 14.604 9.335 12.162 1.00 97.75 193 PHE A N 1
ATOM 1520 C CA . PHE A 1 193 ? 14.082 8.371 11.183 1.00 97.75 193 PHE A CA 1
ATOM 1521 C C . PHE A 1 193 ? 14.019 8.925 9.755 1.00 97.75 193 PHE A C 1
ATOM 1523 O O . PHE A 1 193 ? 14.179 8.152 8.813 1.00 97.75 193 PHE A O 1
ATOM 1530 N N . ILE A 1 194 ? 13.840 10.238 9.575 1.00 98.31 194 ILE A N 1
ATOM 1531 C CA . ILE A 1 194 ? 13.965 10.879 8.256 1.00 98.31 194 ILE A CA 1
ATOM 1532 C C . ILE A 1 194 ? 15.412 10.782 7.763 1.00 98.31 194 ILE A C 1
ATOM 1534 O O . ILE A 1 194 ? 15.636 10.311 6.653 1.00 98.31 194 ILE A O 1
ATOM 1538 N N . ALA A 1 195 ? 16.389 11.151 8.597 1.00 97.88 195 ALA A N 1
ATOM 1539 C CA . ALA A 1 195 ? 17.810 11.053 8.263 1.00 97.88 195 ALA A CA 1
ATOM 1540 C C . ALA A 1 195 ? 18.239 9.603 7.972 1.00 97.88 195 ALA A C 1
ATOM 1542 O O . ALA A 1 195 ? 18.963 9.360 7.011 1.00 97.88 195 ALA A O 1
ATOM 1543 N N . LEU A 1 196 ? 17.737 8.635 8.749 1.00 97.31 196 LEU A N 1
ATOM 1544 C CA . LEU A 1 196 ? 17.950 7.204 8.522 1.00 97.31 196 LEU A CA 1
ATOM 1545 C C . LEU A 1 196 ? 17.435 6.750 7.146 1.00 97.31 196 LEU A C 1
ATOM 1547 O O . LEU A 1 196 ? 18.172 6.118 6.396 1.00 97.31 196 LEU A O 1
ATOM 1551 N N . LEU A 1 197 ? 16.184 7.074 6.803 1.00 97.62 197 LEU A N 1
ATOM 1552 C CA . LEU A 1 197 ? 15.590 6.680 5.521 1.00 97.62 197 LEU A CA 1
ATOM 1553 C C . LEU A 1 197 ? 16.246 7.395 4.333 1.00 97.62 197 LEU A C 1
ATOM 1555 O O . LEU A 1 197 ? 16.511 6.755 3.321 1.00 97.62 197 LEU A O 1
ATOM 1559 N N . ALA A 1 198 ? 16.572 8.682 4.471 1.00 97.81 198 ALA A N 1
ATOM 1560 C CA . ALA A 1 198 ? 17.308 9.440 3.461 1.00 97.81 198 ALA A CA 1
ATOM 1561 C C . ALA A 1 198 ? 18.731 8.892 3.246 1.00 97.81 198 ALA A C 1
ATOM 1563 O O . ALA A 1 198 ? 19.198 8.832 2.112 1.00 97.81 198 ALA A O 1
ATOM 1564 N N . GLY A 1 199 ? 19.402 8.444 4.314 1.00 97.31 199 GLY A N 1
ATOM 1565 C CA . GLY A 1 199 ? 20.703 7.775 4.240 1.00 97.31 199 GLY A CA 1
ATOM 1566 C C . GLY A 1 199 ? 20.637 6.406 3.556 1.00 97.31 199 GLY A C 1
ATOM 1567 O O . GLY A 1 199 ? 21.521 6.077 2.770 1.00 97.31 199 GLY A O 1
ATOM 1568 N N . ILE A 1 200 ? 19.568 5.635 3.786 1.00 97.12 200 ILE A N 1
ATOM 1569 C CA . ILE A 1 200 ? 19.307 4.375 3.068 1.00 97.12 200 ILE A CA 1
ATOM 1570 C C . ILE A 1 200 ? 19.026 4.646 1.583 1.00 97.12 200 ILE A C 1
ATOM 1572 O O . ILE A 1 200 ? 19.589 3.965 0.729 1.00 97.12 200 ILE A O 1
ATOM 1576 N N . GLU A 1 201 ? 18.207 5.653 1.260 1.00 97.69 201 GLU A N 1
ATOM 1577 C CA . GLU A 1 201 ? 17.934 6.051 -0.128 1.00 97.69 201 GLU A CA 1
ATOM 1578 C C . GLU A 1 201 ? 19.225 6.491 -0.841 1.00 97.69 201 GLU A C 1
ATOM 1580 O O . GLU A 1 201 ? 19.505 6.026 -1.944 1.00 97.69 201 GLU A O 1
ATOM 1585 N N . TRP A 1 202 ? 20.054 7.310 -0.184 1.00 98.00 202 TRP A N 1
ATOM 1586 C CA . TRP A 1 202 ? 21.367 7.726 -0.686 1.00 98.00 202 TRP A CA 1
ATOM 1587 C C . TRP A 1 202 ? 22.301 6.534 -0.933 1.00 98.00 202 TRP A C 1
ATOM 1589 O O . TRP A 1 202 ? 22.852 6.406 -2.026 1.00 98.00 202 TRP A O 1
ATOM 1599 N N . LEU A 1 203 ? 22.410 5.614 0.031 1.00 96.44 203 LEU A N 1
ATOM 1600 C CA . LEU A 1 203 ? 23.203 4.392 -0.109 1.00 96.44 203 LEU A CA 1
ATOM 1601 C C . LEU A 1 203 ? 22.721 3.533 -1.290 1.00 96.44 203 LEU A C 1
ATOM 1603 O O . LEU A 1 203 ? 23.534 2.958 -2.007 1.00 96.44 203 LEU A O 1
ATOM 1607 N N . PHE A 1 204 ? 21.410 3.454 -1.531 1.00 97.56 204 PHE A N 1
ATOM 1608 C CA . PHE A 1 204 ? 20.862 2.682 -2.649 1.00 97.56 204 PHE A CA 1
ATOM 1609 C C . PHE A 1 204 ? 21.168 3.327 -4.018 1.00 97.56 204 PHE A C 1
ATOM 1611 O O . PHE A 1 204 ? 21.345 2.595 -4.998 1.00 97.56 204 PHE A O 1
ATOM 1618 N N . VAL A 1 205 ? 21.275 4.663 -4.096 1.00 97.81 205 VAL A N 1
ATOM 1619 C CA . VAL A 1 205 ? 21.768 5.373 -5.297 1.00 97.81 205 VAL A CA 1
ATOM 1620 C C . VAL A 1 205 ? 23.252 5.079 -5.532 1.00 97.81 205 VAL A C 1
ATOM 1622 O O . VAL A 1 205 ? 23.633 4.721 -6.650 1.00 97.81 205 VAL A O 1
ATOM 1625 N N . GLU A 1 206 ? 24.076 5.185 -4.486 1.00 97.56 206 GLU A N 1
ATOM 1626 C CA . GLU A 1 206 ? 25.532 4.981 -4.560 1.00 97.56 206 GLU A CA 1
ATOM 1627 C C . GLU A 1 206 ? 25.893 3.537 -4.949 1.00 97.56 206 GLU A C 1
ATOM 1629 O O . GLU A 1 206 ? 26.773 3.300 -5.768 1.00 97.56 206 GLU A O 1
ATOM 1634 N N . LEU A 1 207 ? 25.139 2.553 -4.447 1.00 94.56 207 LEU A N 1
ATOM 1635 C CA . LEU A 1 207 ? 25.268 1.144 -4.839 1.00 94.56 207 LEU A CA 1
ATOM 1636 C C . LEU A 1 207 ? 24.700 0.834 -6.242 1.00 94.56 207 LEU A C 1
ATOM 1638 O O . LEU A 1 207 ? 24.713 -0.325 -6.662 1.00 94.56 207 LEU A O 1
ATOM 1642 N N . HIS A 1 208 ? 24.156 1.831 -6.950 1.00 97.06 208 HIS A N 1
ATOM 1643 C CA . HIS A 1 208 ? 23.468 1.695 -8.241 1.00 97.06 208 HIS A CA 1
ATOM 1644 C C . HIS A 1 208 ? 22.342 0.643 -8.240 1.00 97.06 208 HIS A C 1
ATOM 1646 O O . HIS A 1 208 ? 22.043 0.013 -9.259 1.00 97.06 208 HIS A O 1
ATOM 1652 N N . ILE A 1 209 ? 21.698 0.444 -7.085 1.00 97.19 209 ILE A N 1
ATOM 1653 C CA . ILE A 1 209 ? 20.543 -0.453 -6.934 1.00 97.19 209 ILE A CA 1
ATOM 1654 C C . ILE A 1 209 ? 19.211 0.303 -6.957 1.00 97.19 209 ILE A C 1
ATOM 1656 O O . ILE A 1 209 ? 18.160 -0.331 -6.910 1.00 97.19 209 ILE A O 1
ATOM 1660 N N . TYR A 1 210 ? 19.250 1.632 -7.045 1.00 98.06 210 TYR A N 1
ATOM 1661 C CA . TYR A 1 210 ? 18.119 2.549 -7.167 1.00 98.06 210 TYR A CA 1
ATOM 1662 C C . TYR A 1 210 ? 18.538 3.742 -8.038 1.00 98.06 210 TYR A C 1
ATOM 1664 O O . TYR A 1 210 ? 19.689 4.177 -8.000 1.00 98.06 210 TYR A O 1
ATOM 1672 N N . SER A 1 211 ? 17.626 4.252 -8.860 1.00 98.12 211 SER A N 1
ATOM 1673 C CA . SER A 1 211 ? 17.886 5.314 -9.834 1.00 98.12 211 SER A CA 1
ATOM 1674 C C . SER A 1 211 ? 16.844 6.417 -9.705 1.00 98.12 211 SER A C 1
ATOM 1676 O O . SER A 1 211 ? 15.647 6.169 -9.804 1.00 98.12 211 SER A O 1
ATOM 1678 N N . LEU A 1 212 ? 17.300 7.652 -9.506 1.00 97.88 212 LEU A N 1
ATOM 1679 C CA . LEU A 1 212 ? 16.446 8.834 -9.420 1.00 97.88 212 LEU A CA 1
ATOM 1680 C C . LEU A 1 212 ? 16.300 9.479 -10.804 1.00 97.88 212 LEU A C 1
ATOM 1682 O O . LEU A 1 212 ? 17.304 9.867 -11.399 1.00 97.88 212 LEU A O 1
ATOM 1686 N N . HIS A 1 213 ? 15.068 9.653 -11.291 1.00 97.31 213 HIS A N 1
ATOM 1687 C CA . HIS A 1 213 ? 14.805 10.404 -12.522 1.00 97.31 213 HIS A CA 1
ATOM 1688 C C . HIS A 1 213 ? 14.665 11.901 -12.200 1.00 97.31 213 HIS A C 1
ATOM 1690 O O . HIS A 1 213 ? 15.661 12.608 -12.014 1.00 97.31 213 HIS A O 1
ATOM 1696 N N . TRP A 1 214 ? 13.431 12.395 -12.074 1.00 98.19 214 TRP A N 1
ATOM 1697 C CA . TRP A 1 214 ? 13.141 13.760 -11.625 1.00 98.19 214 TRP A CA 1
ATOM 1698 C C . TRP A 1 214 ? 13.023 13.871 -10.097 1.00 98.19 214 TRP A C 1
ATOM 1700 O O . TRP A 1 214 ? 13.139 14.969 -9.553 1.00 98.19 214 TRP A O 1
ATOM 1710 N N . TRP A 1 215 ? 12.842 12.751 -9.387 1.00 97.81 215 TRP A N 1
ATOM 1711 C CA . TRP A 1 215 ? 12.785 12.737 -7.925 1.00 97.81 215 TRP A CA 1
ATOM 1712 C C . TRP A 1 215 ? 14.145 13.011 -7.283 1.00 97.81 215 TRP A C 1
ATOM 1714 O O . TRP A 1 215 ? 15.201 12.843 -7.898 1.00 97.81 215 TRP A O 1
ATOM 1724 N N . ARG A 1 216 ? 14.130 13.441 -6.022 1.00 97.69 216 ARG A N 1
ATOM 1725 C CA . ARG A 1 216 ? 15.320 13.774 -5.233 1.00 97.69 216 ARG A CA 1
ATOM 1726 C C . ARG A 1 216 ? 15.094 13.333 -3.788 1.00 97.69 216 ARG A C 1
ATOM 1728 O O . ARG A 1 216 ? 13.996 13.497 -3.269 1.00 97.69 216 ARG A O 1
ATOM 1735 N N . ILE A 1 217 ? 16.153 12.893 -3.110 1.00 97.69 217 ILE A N 1
ATOM 1736 C CA . ILE A 1 217 ? 16.127 12.439 -1.700 1.00 97.69 217 ILE A CA 1
ATOM 1737 C C . ILE A 1 217 ? 15.550 13.518 -0.756 1.00 97.69 217 ILE A C 1
ATOM 1739 O O . ILE A 1 217 ? 14.880 13.226 0.238 1.00 97.69 217 ILE A O 1
ATOM 1743 N N . GLY A 1 218 ? 15.741 14.799 -1.097 1.00 98.00 218 GLY A N 1
ATOM 1744 C CA . GLY A 1 218 ? 15.123 15.925 -0.390 1.00 98.00 218 GLY A CA 1
ATOM 1745 C C . GLY A 1 218 ? 13.588 15.930 -0.448 1.00 98.00 218 GLY A C 1
ATOM 1746 O O . GLY A 1 218 ? 12.953 16.317 0.530 1.00 98.00 218 GLY A O 1
ATOM 1747 N N . TYR A 1 219 ? 12.977 15.449 -1.536 1.00 98.00 219 TYR A N 1
ATOM 1748 C CA . TYR A 1 219 ? 11.520 15.319 -1.658 1.00 98.00 219 TYR A CA 1
ATOM 1749 C C . TYR A 1 219 ? 10.986 14.171 -0.796 1.00 98.00 219 TYR A C 1
ATOM 1751 O O . TYR A 1 219 ? 9.983 14.360 -0.108 1.00 98.00 219 TYR A O 1
ATOM 1759 N N . THR A 1 220 ? 11.688 13.031 -0.734 1.00 96.94 220 THR A N 1
ATOM 1760 C CA . THR A 1 220 ? 11.382 11.951 0.224 1.00 96.94 220 THR A CA 1
ATOM 1761 C C . THR A 1 220 ? 11.455 12.473 1.657 1.00 96.94 220 THR A C 1
ATOM 1763 O O . THR A 1 220 ? 10.512 12.321 2.432 1.00 96.94 220 THR A O 1
ATOM 1766 N N . SER A 1 221 ? 12.542 13.172 1.995 1.00 98.12 221 SER A N 1
ATOM 1767 C CA . SER A 1 221 ? 12.770 13.739 3.330 1.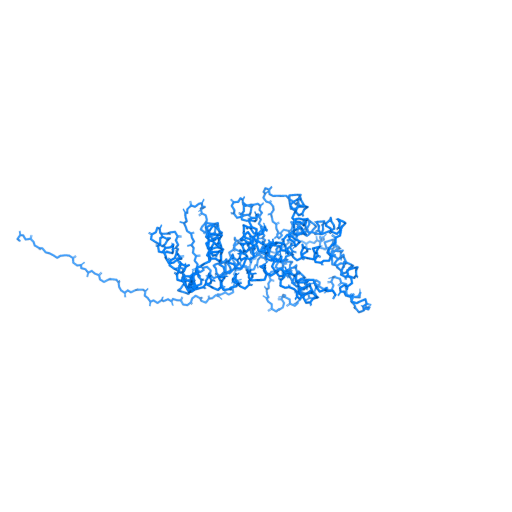00 98.12 221 SER A CA 1
ATOM 1768 C C . SER A 1 221 ? 11.674 14.729 3.738 1.00 98.12 221 SER A C 1
ATOM 1770 O O . SER A 1 221 ? 11.154 14.665 4.854 1.00 98.12 221 SER A O 1
ATOM 1772 N N . LEU A 1 222 ? 11.274 15.611 2.816 1.00 98.06 222 LEU A N 1
ATOM 1773 C CA . LEU A 1 222 ? 10.190 16.570 3.013 1.00 98.06 222 LEU A CA 1
ATOM 1774 C C . LEU A 1 222 ? 8.826 15.873 3.145 1.00 98.06 222 LEU A C 1
ATOM 1776 O O . LEU A 1 222 ? 8.051 16.209 4.038 1.00 98.06 222 LEU A O 1
ATOM 1780 N N . GLY A 1 223 ? 8.541 14.869 2.312 1.00 97.94 223 GLY A N 1
ATOM 1781 C CA . GLY A 1 223 ? 7.317 14.068 2.399 1.00 97.94 223 GLY A CA 1
ATOM 1782 C C . GLY A 1 223 ? 7.187 13.346 3.743 1.00 97.94 223 GLY A C 1
ATOM 1783 O O . GLY A 1 223 ? 6.139 13.413 4.388 1.00 97.94 223 GLY A O 1
ATOM 1784 N N . LEU A 1 224 ? 8.274 12.734 4.224 1.00 98.31 224 LEU A N 1
ATOM 1785 C CA . LEU A 1 224 ? 8.331 12.069 5.529 1.00 98.31 224 LEU A CA 1
ATOM 1786 C C . LEU A 1 224 ? 8.123 13.040 6.704 1.00 98.31 224 LEU A C 1
ATOM 1788 O O . LEU A 1 224 ? 7.469 12.674 7.687 1.00 98.31 224 LEU A O 1
ATOM 1792 N N . LEU A 1 225 ? 8.597 14.287 6.583 1.00 98.06 225 LEU A N 1
ATOM 1793 C CA . LEU A 1 225 ? 8.382 15.354 7.569 1.00 98.06 225 LEU A CA 1
ATOM 1794 C C . LEU A 1 225 ? 6.894 15.686 7.772 1.00 98.06 225 LEU A C 1
ATOM 1796 O O . LEU A 1 225 ? 6.497 16.038 8.882 1.00 98.06 225 LEU A O 1
ATOM 1800 N N . PHE A 1 226 ? 6.059 15.527 6.740 1.00 98.31 226 PHE A N 1
ATOM 1801 C CA . PHE A 1 226 ? 4.599 15.657 6.846 1.00 98.31 226 PHE A CA 1
ATOM 1802 C C . PHE A 1 226 ? 3.908 14.335 7.209 1.00 98.31 226 PHE A C 1
ATOM 1804 O O . PHE A 1 226 ? 2.985 14.320 8.032 1.00 98.31 226 PHE A O 1
ATOM 1811 N N . TYR A 1 227 ? 4.363 13.221 6.633 1.00 98.50 227 TYR A N 1
ATOM 1812 C CA . TYR A 1 227 ? 3.762 11.899 6.806 1.00 98.50 227 TYR A CA 1
ATOM 1813 C C . TYR A 1 227 ? 3.870 11.386 8.251 1.00 98.50 227 TYR A C 1
ATOM 1815 O O . TYR A 1 227 ? 2.860 10.987 8.833 1.00 98.50 227 TYR A O 1
ATOM 1823 N N . PHE A 1 228 ? 5.044 11.450 8.889 1.00 98.31 228 PHE A N 1
ATOM 1824 C CA . PHE A 1 228 ? 5.201 10.944 10.259 1.00 98.31 228 PHE A CA 1
ATOM 1825 C C . PHE A 1 228 ? 4.292 11.665 11.283 1.00 98.31 228 PHE A C 1
ATOM 1827 O O . PHE A 1 228 ? 3.575 10.977 12.021 1.00 98.31 228 PHE A O 1
ATOM 1834 N N . PRO A 1 229 ? 4.204 13.013 11.324 1.00 98.12 229 PRO A N 1
ATOM 1835 C CA . PRO A 1 229 ? 3.237 13.709 12.178 1.00 98.12 229 PRO A CA 1
ATOM 1836 C C . PRO A 1 229 ? 1.774 13.429 11.816 1.00 98.12 229 PRO A C 1
ATOM 1838 O O . PRO A 1 229 ? 0.928 13.388 12.714 1.00 98.12 229 PRO A O 1
ATOM 1841 N N . LEU A 1 230 ? 1.459 13.222 10.530 1.00 97.88 230 LEU A N 1
ATOM 1842 C CA . LEU A 1 230 ? 0.116 12.847 10.085 1.00 97.88 230 LEU A CA 1
ATOM 1843 C C . LEU A 1 230 ? -0.297 11.489 10.668 1.00 97.88 230 LEU A C 1
ATOM 1845 O O . LEU A 1 230 ? -1.349 11.406 11.306 1.00 97.88 230 LEU A O 1
ATOM 1849 N N . ILE A 1 231 ? 0.547 10.457 10.557 1.00 97.56 231 ILE A N 1
ATOM 1850 C CA . ILE A 1 231 ? 0.258 9.134 11.133 1.00 97.56 231 ILE A CA 1
ATOM 1851 C C . ILE A 1 231 ? 0.050 9.223 12.649 1.00 97.56 231 ILE A C 1
ATOM 1853 O O . ILE A 1 231 ? -0.926 8.658 13.148 1.00 97.56 231 ILE A O 1
ATOM 1857 N N . LYS A 1 232 ? 0.863 10.003 13.381 1.00 96.19 232 LYS A N 1
ATOM 1858 C CA . LYS A 1 232 ? 0.643 10.240 14.824 1.00 96.19 232 LYS A CA 1
ATOM 1859 C C . LYS A 1 232 ? -0.727 10.865 15.130 1.00 96.19 232 LYS A C 1
ATOM 1861 O O . LYS A 1 232 ? -1.360 10.485 16.114 1.00 96.19 232 LYS A O 1
ATOM 1866 N N . LYS A 1 233 ? -1.209 11.799 14.299 1.00 96.44 233 LYS A N 1
ATOM 1867 C CA . LYS A 1 233 ? -2.532 12.444 14.451 1.00 96.44 233 LYS A CA 1
ATOM 1868 C C . LYS A 1 233 ? -3.704 11.518 14.098 1.00 96.44 233 LYS A C 1
ATOM 1870 O O . LYS A 1 233 ? -4.793 11.689 14.647 1.00 96.44 233 LYS A O 1
ATOM 1875 N N . ILE A 1 234 ? -3.497 10.523 13.234 1.00 95.56 234 ILE A N 1
ATOM 1876 C CA . ILE A 1 234 ? -4.548 9.576 12.829 1.00 95.56 234 ILE A CA 1
ATOM 1877 C C . ILE A 1 234 ? -4.990 8.671 13.988 1.00 95.56 234 ILE A C 1
ATOM 1879 O O . ILE A 1 234 ? -6.182 8.388 14.090 1.00 95.56 234 ILE A O 1
ATOM 1883 N N . TYR A 1 235 ? -4.100 8.278 14.909 1.00 92.31 235 TYR A N 1
ATOM 1884 C CA . TYR A 1 235 ? -4.481 7.430 16.053 1.00 92.31 235 TYR A CA 1
ATOM 1885 C C . TYR A 1 235 ? -5.603 8.033 16.928 1.00 92.31 235 TYR A C 1
ATOM 1887 O O . TYR A 1 235 ? -6.673 7.426 17.019 1.00 92.31 235 TYR A O 1
ATOM 1895 N N . PRO A 1 236 ? -5.461 9.237 17.527 1.00 92.56 236 PRO A N 1
ATOM 1896 C CA . PRO A 1 236 ? -6.533 9.833 18.326 1.00 92.56 236 PRO A CA 1
ATOM 1897 C C . PRO A 1 236 ? -7.769 10.216 17.497 1.00 92.56 236 PRO A C 1
ATOM 1899 O O . PRO A 1 236 ? -8.865 10.303 18.052 1.00 92.56 236 PRO A O 1
ATOM 1902 N N . TRP A 1 237 ? -7.633 10.434 16.183 1.00 94.31 237 TRP A N 1
ATOM 1903 C CA . TRP A 1 237 ? -8.781 10.644 15.297 1.00 94.31 237 TRP A CA 1
ATOM 1904 C C . TRP A 1 237 ? -9.594 9.358 15.109 1.00 94.31 237 TRP A C 1
ATOM 1906 O O . TRP A 1 237 ? -10.817 9.370 15.266 1.00 94.31 237 TRP A O 1
ATOM 1916 N N . MET A 1 238 ? -8.914 8.234 14.879 1.00 93.94 238 MET A N 1
ATOM 1917 C CA . MET A 1 238 ? -9.508 6.905 14.749 1.00 93.94 238 MET A CA 1
ATOM 1918 C C . MET A 1 238 ? -10.313 6.498 15.990 1.00 93.94 238 MET A C 1
ATOM 1920 O O . MET A 1 238 ? -11.404 5.950 15.849 1.00 93.94 238 MET A O 1
ATOM 1924 N N . LEU A 1 239 ? -9.836 6.827 17.196 1.00 91.56 239 LEU A N 1
ATOM 1925 C CA . LEU A 1 239 ? -10.574 6.575 18.445 1.00 91.56 239 LEU A CA 1
ATOM 1926 C C . LEU A 1 239 ? -11.877 7.392 18.567 1.00 91.56 239 LEU A C 1
ATOM 1928 O O . LEU A 1 239 ? -12.816 6.973 19.247 1.00 91.56 239 LEU A O 1
ATOM 1932 N N . LYS A 1 240 ? -11.955 8.553 17.903 1.00 91.88 240 LYS A N 1
ATOM 1933 C CA . LYS A 1 240 ? -13.119 9.458 17.922 1.00 91.88 240 LYS A CA 1
ATOM 1934 C C . LYS A 1 240 ? -14.115 9.184 16.783 1.00 91.88 240 LYS A C 1
ATOM 1936 O O . LYS A 1 240 ? -15.287 9.546 16.892 1.00 91.88 240 LYS A O 1
ATOM 1941 N N . ALA A 1 241 ? -13.689 8.535 15.700 1.00 89.88 241 ALA A N 1
ATOM 1942 C CA . ALA A 1 241 ? -14.437 8.388 14.448 1.00 89.88 241 ALA A CA 1
ATOM 1943 C C . ALA A 1 241 ? -15.531 7.289 14.460 1.00 89.88 241 ALA A C 1
ATOM 1945 O O . ALA A 1 241 ? -15.560 6.390 13.618 1.00 89.88 241 ALA A O 1
ATOM 1946 N N . LYS A 1 242 ? -16.487 7.379 15.393 1.00 88.00 242 LYS A N 1
ATOM 1947 C CA . LYS A 1 242 ? -17.517 6.341 15.620 1.00 88.00 242 LYS A CA 1
ATOM 1948 C C . LYS A 1 242 ? -18.579 6.221 14.507 1.00 88.00 242 LYS A C 1
ATOM 1950 O O . LYS A 1 242 ? -19.138 5.139 14.292 1.00 88.00 242 LYS A O 1
ATOM 1955 N N . LYS A 1 243 ? -18.894 7.314 13.796 1.00 90.81 243 LYS A N 1
ATOM 1956 C CA . LYS A 1 243 ? -19.963 7.382 12.772 1.00 90.81 243 LYS A CA 1
ATOM 1957 C C . LYS A 1 243 ? -19.651 8.380 11.648 1.00 90.81 243 LYS A C 1
ATOM 1959 O O . LYS A 1 243 ? -18.740 9.190 11.774 1.00 90.81 243 LYS A O 1
ATOM 1964 N N . GLY A 1 244 ? -20.452 8.341 10.581 1.00 93.00 244 GLY A N 1
ATOM 1965 C CA . GLY A 1 244 ? -20.406 9.314 9.483 1.00 93.00 244 GLY A CA 1
ATOM 1966 C C . GLY A 1 244 ? -19.159 9.216 8.597 1.00 93.00 244 GLY A C 1
ATOM 1967 O O . GLY A 1 244 ? -18.516 8.166 8.526 1.00 93.00 244 GLY A O 1
ATOM 1968 N N . VAL A 1 245 ? -18.839 10.325 7.923 1.00 95.19 245 VAL A N 1
ATOM 1969 C CA . VAL A 1 245 ? -17.784 10.419 6.897 1.00 95.19 245 VAL A CA 1
ATOM 1970 C C . VAL A 1 245 ? -16.411 10.014 7.434 1.00 95.19 245 VAL A C 1
ATOM 1972 O O . VAL A 1 245 ? -15.729 9.229 6.787 1.00 95.19 245 VAL A O 1
ATOM 1975 N N . SER A 1 246 ? -16.031 10.432 8.646 1.00 95.38 246 SER A N 1
ATOM 1976 C CA . SER A 1 246 ? -14.731 10.082 9.245 1.00 95.38 246 SER A CA 1
ATOM 1977 C C . SER A 1 246 ? -14.518 8.569 9.360 1.00 95.38 246 SER A C 1
ATOM 1979 O O . SER A 1 246 ? -13.417 8.077 9.125 1.00 95.38 246 SER A O 1
ATOM 1981 N N . ARG A 1 247 ? -15.577 7.805 9.672 1.00 95.69 247 ARG A N 1
ATOM 1982 C CA . ARG A 1 247 ? -15.503 6.337 9.716 1.00 95.69 247 ARG A CA 1
ATOM 1983 C C . ARG A 1 247 ? -15.391 5.731 8.318 1.00 95.69 247 ARG A C 1
ATOM 1985 O O . ARG A 1 247 ? -14.676 4.751 8.152 1.00 95.69 247 ARG A O 1
ATOM 1992 N N . ALA A 1 248 ? -16.097 6.292 7.334 1.00 97.38 248 ALA A N 1
ATOM 1993 C CA . ALA A 1 248 ? -15.997 5.859 5.941 1.00 97.38 248 ALA A CA 1
ATOM 1994 C C . ALA A 1 248 ? -14.575 6.080 5.404 1.00 97.38 248 ALA A C 1
ATOM 1996 O O . ALA A 1 248 ? -13.975 5.152 4.880 1.00 97.38 248 ALA A O 1
ATOM 1997 N N . PHE A 1 249 ? -14.010 7.267 5.632 1.00 97.62 249 PHE A N 1
ATOM 1998 C CA . PHE A 1 249 ? -12.639 7.607 5.263 1.00 97.62 249 PHE A CA 1
ATOM 1999 C C . PHE A 1 249 ? -11.641 6.621 5.885 1.00 97.62 249 PHE A C 1
ATOM 2001 O O . PHE A 1 249 ? -10.927 5.937 5.166 1.00 97.62 249 PHE A O 1
ATOM 2008 N N . LEU A 1 250 ? -11.653 6.438 7.209 1.00 97.69 250 LEU A N 1
ATOM 2009 C CA . LEU A 1 250 ? -10.748 5.481 7.861 1.00 97.69 250 LEU A CA 1
ATOM 2010 C C . LEU A 1 250 ? -10.919 4.043 7.349 1.00 97.69 250 LEU A C 1
ATOM 2012 O O . LEU A 1 250 ? -9.929 3.331 7.227 1.00 97.69 250 LEU A O 1
ATOM 2016 N N . LEU A 1 251 ? -12.145 3.614 7.024 1.00 97.94 251 LEU A N 1
ATOM 2017 C CA . LEU A 1 251 ? -12.387 2.301 6.420 1.00 97.94 251 LEU A CA 1
ATOM 2018 C C . LEU A 1 251 ? -11.788 2.175 5.021 1.00 97.94 251 LEU A C 1
ATOM 2020 O O . LEU A 1 251 ? -11.161 1.156 4.750 1.00 97.94 251 LEU A O 1
ATOM 2024 N N . 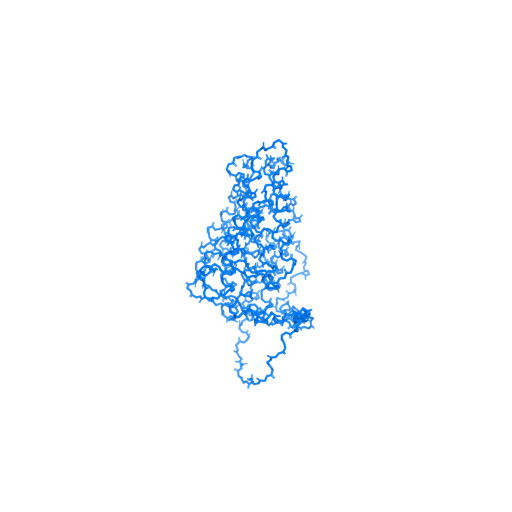PHE A 1 252 ? -11.933 3.197 4.177 1.00 98.56 252 PHE A N 1
ATOM 2025 C CA . PHE A 1 252 ? -11.297 3.252 2.862 1.00 98.56 252 PHE A CA 1
ATOM 2026 C C . PHE A 1 252 ? -9.780 3.045 2.997 1.00 98.56 252 PHE A C 1
ATOM 2028 O O . PHE A 1 252 ? -9.246 2.080 2.455 1.00 98.56 252 PHE A O 1
ATOM 2035 N N . PHE A 1 253 ? -9.118 3.836 3.849 1.00 98.38 253 PHE A N 1
ATOM 2036 C CA . PHE A 1 253 ? -7.671 3.725 4.076 1.00 98.38 253 PHE A CA 1
ATOM 2037 C C . PHE A 1 253 ? -7.229 2.418 4.768 1.00 98.38 253 PHE A C 1
ATOM 2039 O O . PHE A 1 253 ? -6.105 1.974 4.570 1.00 98.38 253 PHE A O 1
ATOM 2046 N N . CYS A 1 254 ? -8.087 1.752 5.553 1.00 97.88 254 CYS A N 1
ATOM 2047 C CA . CYS A 1 254 ? -7.764 0.434 6.126 1.00 97.88 254 CYS A CA 1
ATOM 2048 C C . CYS A 1 254 ? -7.890 -0.723 5.119 1.00 97.88 254 CYS A C 1
ATOM 2050 O O . CYS A 1 254 ? -7.265 -1.766 5.308 1.00 97.88 254 CYS A O 1
ATOM 2052 N N . LEU A 1 255 ? -8.765 -0.596 4.115 1.00 98.50 255 LEU A N 1
ATOM 2053 C CA . LEU A 1 255 ? -9.074 -1.663 3.153 1.00 98.50 255 LEU A CA 1
ATOM 2054 C C . LEU A 1 255 ? -8.286 -1.529 1.847 1.00 98.50 255 LEU A C 1
ATOM 2056 O O . LEU A 1 255 ? -8.043 -2.543 1.189 1.00 98.50 255 LEU A O 1
ATOM 2060 N N . GLY A 1 256 ? -7.861 -0.308 1.524 1.00 98.19 256 GLY A N 1
ATOM 2061 C CA . GLY A 1 256 ? -6.987 0.039 0.410 1.00 98.19 256 GLY A CA 1
ATOM 2062 C C . GLY A 1 256 ? -5.809 -0.919 0.214 1.00 98.19 256 GLY A C 1
ATOM 2063 O O . GLY A 1 256 ? -5.814 -1.644 -0.782 1.00 98.19 256 GLY A O 1
ATOM 2064 N N . PRO A 1 257 ? -4.893 -1.088 1.190 1.00 98.25 257 PRO A N 1
ATOM 2065 C CA . PRO A 1 257 ? -3.663 -1.851 0.980 1.00 98.25 257 PRO A CA 1
ATOM 2066 C C . PRO A 1 257 ? -3.907 -3.343 0.837 1.00 98.25 257 PRO A C 1
ATOM 2068 O O . PRO A 1 257 ? -3.164 -4.031 0.138 1.00 98.25 257 PRO A O 1
ATOM 2071 N N . LEU A 1 258 ? -4.947 -3.844 1.510 1.00 97.44 258 LEU A N 1
ATOM 2072 C CA . LEU A 1 258 ? -5.372 -5.234 1.418 1.00 97.44 258 LEU A CA 1
ATOM 2073 C C . LEU A 1 258 ? -5.903 -5.530 0.011 1.00 97.44 258 LEU A C 1
ATOM 2075 O O . LEU A 1 258 ? -5.549 -6.555 -0.561 1.00 97.44 258 LEU A O 1
ATOM 2079 N N . SER A 1 259 ? -6.703 -4.622 -0.559 1.00 97.06 259 SER A N 1
ATOM 2080 C CA . SER A 1 259 ? -7.190 -4.718 -1.940 1.00 97.06 259 SER A CA 1
ATOM 2081 C C . SER A 1 259 ? -6.070 -4.512 -2.959 1.00 97.06 259 SER A C 1
ATOM 2083 O O . SER A 1 259 ? -5.880 -5.361 -3.825 1.00 97.06 259 SER A O 1
ATOM 2085 N N . GLY A 1 260 ? -5.293 -3.433 -2.829 1.00 95.94 260 GLY A N 1
ATOM 2086 C CA . GLY A 1 260 ? -4.195 -3.090 -3.727 1.00 95.94 260 GLY A CA 1
ATOM 2087 C C . GLY A 1 260 ? -3.162 -4.205 -3.801 1.00 95.94 260 GLY A C 1
ATOM 2088 O O . GLY A 1 260 ? -2.970 -4.784 -4.863 1.00 95.94 260 GLY A O 1
ATOM 2089 N N . THR A 1 261 ? -2.574 -4.603 -2.669 1.00 95.69 261 THR A N 1
ATOM 2090 C CA . THR A 1 261 ? -1.529 -5.644 -2.631 1.00 95.69 261 THR A CA 1
ATOM 2091 C C . THR A 1 261 ? -2.034 -6.988 -3.164 1.00 95.69 261 THR A C 1
ATOM 2093 O O . THR A 1 261 ? -1.348 -7.633 -3.953 1.00 95.69 261 THR A O 1
ATOM 2096 N N . ALA A 1 262 ? -3.248 -7.410 -2.794 1.00 93.12 262 ALA A N 1
ATOM 2097 C CA . ALA A 1 262 ? -3.793 -8.687 -3.255 1.00 93.12 262 ALA A CA 1
ATOM 2098 C C . ALA A 1 262 ? -4.216 -8.686 -4.729 1.00 93.12 262 ALA A C 1
ATOM 2100 O O . ALA A 1 262 ? -4.239 -9.748 -5.344 1.00 93.12 262 ALA A O 1
ATOM 2101 N N . GLN A 1 263 ? -4.541 -7.529 -5.311 1.00 92.38 263 GLN A N 1
ATOM 2102 C CA . GLN A 1 263 ? -4.753 -7.411 -6.753 1.00 92.38 263 GLN A CA 1
ATOM 2103 C C . GLN A 1 263 ? -3.434 -7.275 -7.519 1.00 92.38 263 GLN A C 1
ATOM 2105 O O . GLN A 1 263 ? -3.341 -7.808 -8.620 1.00 92.38 263 GLN A O 1
ATOM 2110 N N . PHE A 1 264 ? -2.431 -6.608 -6.940 1.00 92.81 264 PHE A N 1
ATOM 2111 C CA . PHE A 1 264 ? -1.151 -6.304 -7.580 1.00 92.81 264 PHE A CA 1
ATOM 2112 C C . PHE A 1 264 ? -0.207 -7.512 -7.630 1.00 92.81 264 PHE A C 1
ATOM 2114 O O . PHE A 1 264 ? 0.289 -7.865 -8.699 1.00 92.81 264 PHE A O 1
ATOM 2121 N N . LEU A 1 265 ? 0.003 -8.198 -6.497 1.00 93.31 265 LEU A N 1
ATOM 2122 C CA . LEU A 1 265 ? 0.939 -9.328 -6.413 1.00 93.31 265 LEU A CA 1
ATOM 2123 C C . LEU A 1 265 ? 0.668 -10.437 -7.453 1.00 93.31 265 LEU A C 1
ATOM 2125 O O . LEU A 1 265 ? 1.632 -10.880 -8.075 1.00 93.31 265 LEU A O 1
ATOM 2129 N N . PRO A 1 266 ? -0.579 -10.890 -7.711 1.00 90.88 266 PRO A N 1
ATOM 2130 C CA . PRO A 1 266 ? -0.817 -11.983 -8.652 1.00 90.88 266 PRO A CA 1
ATOM 2131 C C . PRO A 1 266 ? -0.444 -11.648 -10.099 1.00 90.88 266 PRO A C 1
ATOM 2133 O O . PRO A 1 266 ? 0.126 -12.500 -10.777 1.00 90.88 266 PRO A O 1
ATOM 2136 N N . PHE A 1 267 ? -0.716 -10.429 -10.582 1.00 89.88 267 PHE A N 1
ATOM 2137 C CA . PHE A 1 267 ? -0.326 -10.075 -11.950 1.00 89.88 267 PHE A CA 1
ATOM 2138 C C . PHE A 1 267 ? 1.153 -9.699 -12.049 1.00 89.88 267 PHE A C 1
ATOM 2140 O O . PHE A 1 267 ? 1.791 -10.049 -13.033 1.00 89.88 267 PHE A O 1
ATOM 2147 N N . MET A 1 268 ? 1.727 -9.081 -11.015 1.00 93.12 268 MET A N 1
ATOM 2148 C CA . MET A 1 268 ? 3.157 -8.768 -10.965 1.00 93.12 268 MET A CA 1
ATOM 2149 C C . MET A 1 268 ? 4.028 -10.040 -10.947 1.00 93.12 268 MET A C 1
ATOM 2151 O O . MET A 1 268 ? 5.059 -10.086 -11.613 1.00 93.12 268 MET A O 1
ATOM 2155 N N . LEU A 1 269 ? 3.610 -11.085 -10.217 1.00 93.00 269 LEU A N 1
ATOM 2156 C CA . LEU A 1 269 ? 4.365 -12.340 -10.075 1.00 93.00 269 LEU A CA 1
ATOM 2157 C C . LEU A 1 269 ? 4.048 -13.383 -11.159 1.00 93.00 269 LEU A C 1
ATOM 2159 O O . LEU A 1 269 ? 4.942 -14.122 -11.563 1.00 93.00 269 LEU A O 1
ATOM 2163 N N . PHE A 1 270 ? 2.797 -13.464 -11.629 1.00 93.12 270 PHE A N 1
ATOM 2164 C CA . PHE A 1 270 ? 2.350 -14.512 -12.563 1.00 93.12 270 PHE A CA 1
ATOM 2165 C C . PHE A 1 270 ? 1.883 -13.983 -13.926 1.00 93.12 270 PHE A C 1
ATOM 2167 O O . PHE A 1 270 ? 1.396 -14.765 -14.739 1.00 93.12 270 PHE A O 1
ATOM 2174 N N . SER A 1 271 ? 1.977 -12.670 -14.186 1.00 91.75 271 SER A N 1
ATOM 2175 C CA . SER A 1 271 ? 1.432 -12.021 -15.396 1.00 91.75 271 SER A CA 1
ATOM 2176 C C . SER A 1 271 ? -0.043 -12.375 -15.660 1.00 91.75 271 SER A C 1
ATOM 2178 O O . SER A 1 271 ? -0.475 -12.499 -16.804 1.00 91.75 271 SER A O 1
ATOM 2180 N N . SER A 1 272 ? -0.827 -12.565 -14.588 1.00 93.75 272 SER A N 1
ATOM 2181 C CA . SER A 1 272 ? -2.164 -13.177 -14.633 1.00 93.75 272 SER A CA 1
ATOM 2182 C C . SER A 1 272 ? -3.198 -12.400 -15.457 1.00 93.75 272 SER A C 1
ATOM 2184 O O . SER A 1 272 ? -4.142 -12.993 -15.988 1.00 93.75 272 SER A O 1
ATOM 2186 N N . ARG A 1 273 ? -3.011 -11.082 -15.587 1.00 94.56 273 ARG A N 1
ATOM 2187 C CA . ARG A 1 273 ? -3.826 -10.178 -16.402 1.00 94.56 273 ARG A CA 1
ATOM 2188 C C . ARG A 1 273 ? -2.986 -9.041 -16.968 1.00 94.56 273 ARG A C 1
ATOM 2190 O O . ARG A 1 273 ? -1.942 -8.701 -16.420 1.00 94.56 273 ARG A O 1
ATOM 2197 N N . VAL A 1 274 ? -3.509 -8.424 -18.018 1.00 96.00 274 VAL A N 1
ATOM 2198 C CA . VAL A 1 274 ? -3.016 -7.178 -18.606 1.00 96.00 274 VAL A CA 1
ATOM 2199 C C . VAL A 1 274 ? -4.213 -6.240 -18.745 1.00 96.00 274 VAL A C 1
ATOM 2201 O O . VAL A 1 274 ? -5.262 -6.664 -19.243 1.00 96.00 274 VAL A O 1
ATOM 2204 N N . TYR A 1 275 ? -4.065 -4.984 -18.321 1.00 96.94 275 TYR A N 1
ATOM 2205 C CA . TYR A 1 275 ? -4.996 -3.925 -18.703 1.00 96.94 275 TYR A CA 1
ATOM 2206 C C . TYR A 1 275 ? -4.409 -3.115 -19.859 1.00 96.94 275 TYR A C 1
ATOM 2208 O O . TYR A 1 275 ? -3.206 -2.871 -19.900 1.00 96.94 275 TYR A O 1
ATOM 2216 N N . ARG A 1 276 ? -5.264 -2.732 -20.808 1.00 96.81 276 ARG A N 1
ATOM 2217 C CA . ARG A 1 276 ? -4.914 -1.934 -21.989 1.00 96.81 276 ARG A CA 1
ATOM 2218 C C . ARG A 1 276 ? -5.904 -0.783 -22.225 1.00 96.81 276 ARG A C 1
ATOM 2220 O O . ARG A 1 276 ? -6.581 -0.785 -23.254 1.00 96.81 276 ARG A O 1
ATOM 2227 N N . PRO A 1 277 ? -6.082 0.168 -21.288 1.00 97.06 277 PRO A N 1
ATOM 2228 C CA . PRO A 1 277 ? -6.817 1.399 -21.582 1.00 97.06 277 PRO A CA 1
ATOM 2229 C C . PRO A 1 277 ? -6.118 2.296 -22.623 1.00 97.06 277 PRO A C 1
ATOM 2231 O O . PRO A 1 277 ? -6.776 3.178 -23.171 1.00 97.06 277 PRO A O 1
ATOM 2234 N N . GLY A 1 278 ? -4.825 2.088 -22.903 1.00 97.12 278 GLY A N 1
ATOM 2235 C CA . GLY A 1 278 ? -4.054 2.873 -23.868 1.00 97.12 278 GLY A CA 1
ATOM 2236 C C . GLY A 1 278 ? -3.546 4.205 -23.314 1.00 97.12 278 GLY A C 1
ATOM 2237 O O . GLY A 1 278 ? -3.440 5.171 -24.066 1.00 97.12 278 GLY A O 1
ATOM 2238 N N . TRP A 1 279 ? -3.266 4.288 -22.009 1.00 97.25 279 TRP A N 1
ATOM 2239 C CA . TRP A 1 279 ? -2.674 5.479 -21.386 1.00 97.25 279 TRP A CA 1
ATOM 2240 C C . TRP A 1 279 ? -1.155 5.530 -21.588 1.00 97.25 279 TRP A C 1
ATOM 2242 O O . TRP A 1 279 ? -0.591 6.616 -21.712 1.00 97.25 279 TRP A O 1
ATOM 2252 N N . PHE A 1 280 ? -0.501 4.367 -21.649 1.00 96.69 280 PHE A N 1
ATOM 2253 C CA . PHE A 1 280 ? 0.947 4.232 -21.816 1.00 96.69 280 PHE A CA 1
ATOM 2254 C C . PHE A 1 280 ? 1.314 3.263 -22.947 1.00 96.69 280 PHE A C 1
ATOM 2256 O O . PHE A 1 280 ? 0.594 2.306 -23.227 1.00 96.69 280 PHE A O 1
ATOM 2263 N N . SER A 1 281 ? 2.475 3.483 -23.575 1.00 95.25 281 SER A N 1
ATOM 2264 C CA . SER A 1 281 ? 2.989 2.615 -24.648 1.00 95.25 281 SER A CA 1
ATOM 2265 C C . SER A 1 281 ? 3.445 1.235 -24.158 1.00 95.25 281 SER A C 1
ATOM 2267 O O . SER A 1 281 ? 3.427 0.279 -24.931 1.00 95.25 281 SER A O 1
ATOM 2269 N N . ASP A 1 282 ? 3.871 1.124 -22.896 1.00 94.12 282 ASP A N 1
ATOM 2270 C CA . ASP A 1 282 ? 4.235 -0.148 -22.266 1.00 94.12 282 ASP A CA 1
ATOM 2271 C C . ASP A 1 282 ? 2.997 -0.768 -21.582 1.00 94.12 282 ASP A C 1
ATOM 2273 O O . ASP A 1 282 ? 2.464 -0.174 -20.637 1.00 94.12 282 ASP A O 1
ATOM 2277 N N . PRO A 1 283 ? 2.546 -1.972 -21.996 1.00 94.06 283 PRO A N 1
ATOM 2278 C CA . PRO A 1 283 ? 1.423 -2.662 -21.365 1.00 94.06 283 PRO A CA 1
ATOM 2279 C C . PRO A 1 283 ? 1.601 -2.932 -19.866 1.00 94.06 283 PRO A C 1
ATOM 2281 O O . PRO A 1 283 ? 0.601 -3.099 -19.168 1.00 94.06 283 PRO A O 1
ATOM 2284 N N . ALA A 1 284 ? 2.834 -3.007 -19.356 1.00 94.25 284 ALA A N 1
ATOM 2285 C CA . ALA A 1 284 ? 3.093 -3.198 -17.932 1.00 94.25 284 ALA A CA 1
ATOM 2286 C C . ALA A 1 284 ? 2.765 -1.923 -17.135 1.00 94.25 284 ALA A C 1
ATOM 2288 O O . ALA A 1 284 ? 2.036 -2.001 -16.143 1.00 94.25 284 ALA A O 1
ATOM 2289 N N . TYR A 1 285 ? 3.193 -0.750 -17.624 1.00 95.38 285 TYR A N 1
ATOM 2290 C CA . TYR A 1 285 ? 2.788 0.557 -17.084 1.00 95.38 285 TYR A CA 1
ATOM 2291 C C . TYR A 1 285 ? 1.271 0.744 -17.133 1.00 95.38 285 TYR A C 1
ATOM 2293 O O . TYR A 1 285 ? 0.654 1.080 -16.122 1.00 95.38 285 TYR A O 1
ATOM 2301 N N . ASP A 1 286 ? 0.664 0.460 -18.288 1.00 96.31 286 ASP A N 1
ATOM 2302 C CA . ASP A 1 286 ? -0.783 0.573 -18.504 1.00 96.31 286 ASP A CA 1
ATOM 2303 C C . ASP A 1 286 ? -1.569 -0.340 -17.536 1.00 96.31 286 ASP A C 1
ATOM 2305 O O . ASP A 1 286 ? -2.575 0.063 -16.946 1.00 96.31 286 ASP A O 1
ATOM 2309 N N . THR A 1 287 ? -1.041 -1.544 -17.272 1.00 96.50 287 THR A N 1
ATOM 2310 C CA . THR A 1 287 ? -1.595 -2.501 -16.299 1.00 96.50 287 THR A CA 1
ATOM 2311 C C . THR A 1 287 ? -1.489 -2.008 -14.857 1.00 96.50 287 THR A C 1
ATOM 2313 O O . THR A 1 287 ? -2.484 -2.068 -14.130 1.00 96.50 287 THR A O 1
ATOM 2316 N N . SER A 1 288 ? -0.331 -1.498 -14.429 1.00 96.50 288 SER A N 1
ATOM 2317 C CA . SER A 1 288 ? -0.158 -0.963 -13.071 1.00 96.50 288 SER A CA 1
ATOM 2318 C C . SER A 1 288 ? -1.020 0.275 -12.829 1.00 96.50 288 SER A C 1
ATOM 2320 O O . SER A 1 288 ? -1.764 0.322 -11.847 1.00 96.50 288 SER A O 1
ATOM 2322 N N . ALA A 1 289 ? -0.978 1.249 -13.741 1.00 97.25 289 ALA A N 1
ATOM 2323 C CA . ALA A 1 289 ? -1.722 2.500 -13.636 1.00 97.25 289 ALA A CA 1
ATOM 2324 C C . ALA A 1 289 ? -3.241 2.265 -13.589 1.00 97.25 289 ALA A C 1
ATOM 2326 O O . ALA A 1 289 ? -3.928 2.762 -12.690 1.00 97.25 289 ALA A O 1
ATOM 2327 N N . PHE A 1 290 ? -3.776 1.449 -14.504 1.00 97.69 290 PHE A N 1
ATOM 2328 C CA . PHE A 1 290 ? -5.195 1.091 -14.490 1.00 97.69 290 PHE A CA 1
ATOM 2329 C C . PHE A 1 290 ? -5.562 0.237 -13.271 1.00 97.69 290 PHE A C 1
ATOM 2331 O O . PHE A 1 290 ? -6.620 0.433 -12.669 1.00 97.69 290 PHE A O 1
ATOM 2338 N N . GLY A 1 291 ? -4.678 -0.681 -12.868 1.00 96.56 291 GLY A N 1
ATOM 2339 C CA . GLY A 1 291 ? -4.848 -1.518 -11.683 1.00 96.56 291 GLY A CA 1
ATOM 2340 C C . GLY A 1 291 ? -5.076 -0.704 -10.407 1.00 96.56 291 GLY A C 1
ATOM 2341 O O . GLY A 1 291 ? -5.919 -1.086 -9.593 1.00 96.56 291 GLY A O 1
ATOM 2342 N N . ILE A 1 292 ? -4.407 0.446 -10.267 1.00 97.38 292 ILE A N 1
ATOM 2343 C CA . ILE A 1 292 ? -4.611 1.381 -9.150 1.00 97.38 292 ILE A CA 1
ATOM 2344 C C . ILE A 1 292 ? -6.010 1.983 -9.170 1.00 97.38 292 ILE A C 1
ATOM 2346 O O . ILE A 1 292 ? -6.752 1.870 -8.193 1.00 97.38 292 ILE A O 1
ATOM 2350 N N . VAL A 1 293 ? -6.392 2.591 -10.296 1.00 97.94 293 VAL A N 1
ATOM 2351 C CA . VAL A 1 293 ? -7.713 3.217 -10.460 1.00 97.94 293 VAL A CA 1
ATOM 2352 C C . VAL A 1 293 ? -8.824 2.193 -10.211 1.00 97.94 293 VAL A C 1
ATOM 2354 O O . VAL A 1 293 ? -9.812 2.493 -9.533 1.00 97.94 293 VAL A O 1
ATOM 2357 N N . TYR A 1 294 ? -8.634 0.961 -10.686 1.00 97.19 294 TYR A N 1
ATOM 2358 C CA . TYR A 1 294 ? -9.551 -0.146 -10.456 1.00 97.19 294 TYR A CA 1
ATOM 2359 C C . TYR A 1 294 ? -9.638 -0.543 -8.971 1.00 97.19 294 TYR A C 1
ATOM 2361 O O . TYR A 1 294 ? -10.746 -0.550 -8.426 1.00 97.19 294 TYR A O 1
ATOM 2369 N N . TYR A 1 295 ? -8.526 -0.820 -8.269 1.00 97.12 295 TYR A N 1
ATOM 2370 C CA . TYR A 1 295 ? -8.617 -1.241 -6.860 1.00 97.12 295 TYR A CA 1
ATOM 2371 C C . TYR A 1 295 ? -9.166 -0.131 -5.957 1.00 97.12 295 TYR A C 1
ATOM 2373 O O . TYR A 1 295 ? -9.986 -0.433 -5.087 1.00 97.12 295 TYR A O 1
ATOM 2381 N N . LEU A 1 296 ? -8.789 1.135 -6.181 1.00 98.06 296 LEU A N 1
ATOM 2382 C CA . LEU A 1 296 ? -9.314 2.279 -5.424 1.00 98.06 296 LEU A CA 1
ATOM 2383 C C . LEU A 1 296 ? -10.830 2.417 -5.625 1.00 98.06 296 LEU A C 1
ATOM 2385 O O . LEU A 1 296 ? -11.569 2.608 -4.657 1.00 98.06 296 LEU A O 1
ATOM 2389 N N . SER A 1 297 ? -11.315 2.227 -6.857 1.00 98.12 297 S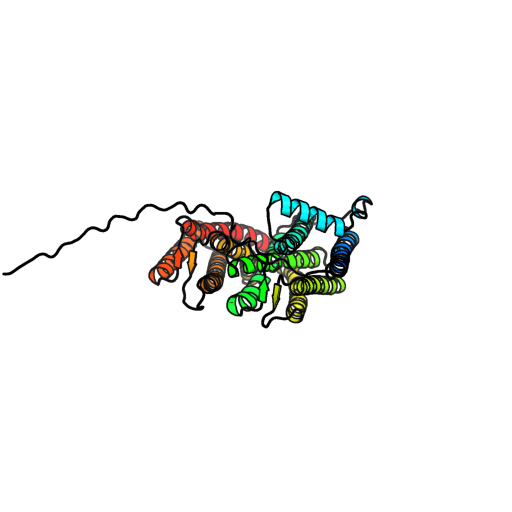ER A N 1
ATOM 2390 C CA . SER A 1 297 ? -12.752 2.217 -7.169 1.00 98.12 297 SER A CA 1
ATOM 2391 C C . SER A 1 297 ? -13.488 1.078 -6.452 1.00 98.12 297 SER A C 1
ATOM 2393 O O . SER A 1 297 ? -14.541 1.296 -5.848 1.00 98.12 297 SER A O 1
ATOM 2395 N N . VAL A 1 298 ? -12.917 -0.131 -6.441 1.00 97.75 298 VAL A N 1
ATOM 2396 C CA . VAL A 1 298 ? -13.482 -1.291 -5.727 1.00 97.75 298 VAL A CA 1
ATOM 2397 C C . VAL A 1 298 ? -13.522 -1.055 -4.212 1.00 97.75 298 VAL A C 1
ATOM 2399 O O . VAL A 1 298 ? -14.527 -1.366 -3.565 1.00 97.75 298 VAL A O 1
ATOM 2402 N N . VAL A 1 299 ? -12.473 -0.468 -3.628 1.00 98.38 299 VAL A N 1
ATOM 2403 C CA . VAL A 1 299 ? -12.408 -0.136 -2.192 1.00 98.38 299 VAL A CA 1
ATOM 2404 C C . VAL A 1 299 ? -13.402 0.968 -1.834 1.00 98.38 299 VAL A C 1
ATOM 2406 O O . VAL A 1 299 ? -14.062 0.873 -0.794 1.00 98.38 299 VAL A O 1
ATOM 2409 N N . LEU A 1 300 ? -13.588 1.967 -2.702 1.00 98.38 300 LEU A N 1
ATOM 2410 C CA . LEU A 1 300 ? -14.602 3.009 -2.541 1.00 98.38 300 LEU A CA 1
ATOM 2411 C C . LEU A 1 300 ? -16.015 2.412 -2.523 1.00 98.38 300 LEU A C 1
ATOM 2413 O O . LEU A 1 300 ? -16.743 2.607 -1.548 1.00 98.38 300 LEU A O 1
ATOM 2417 N N . VAL A 1 301 ? -16.384 1.618 -3.536 1.00 98.38 301 VAL A N 1
ATOM 2418 C CA . VAL A 1 301 ? -17.693 0.936 -3.603 1.00 98.38 301 VAL A CA 1
ATOM 2419 C C . VAL A 1 301 ? -17.906 0.035 -2.383 1.00 98.38 301 VAL A C 1
ATOM 2421 O O . VAL A 1 301 ? -18.953 0.103 -1.735 1.00 98.38 301 VAL A O 1
ATOM 2424 N N . THR A 1 302 ? -16.897 -0.750 -2.002 1.00 98.19 302 THR A N 1
ATOM 2425 C CA . THR A 1 302 ? -16.949 -1.621 -0.815 1.00 98.19 302 THR A CA 1
ATOM 2426 C C . THR A 1 302 ? -17.172 -0.814 0.467 1.00 98.19 302 THR A C 1
ATOM 2428 O O . THR A 1 302 ? -17.998 -1.183 1.305 1.00 98.19 302 THR A O 1
ATOM 2431 N N . THR A 1 303 ? -16.497 0.327 0.612 1.00 98.19 303 THR A N 1
ATOM 2432 C CA . THR A 1 303 ? -16.637 1.228 1.766 1.00 98.19 303 THR A CA 1
ATOM 2433 C C . THR A 1 303 ? -18.024 1.870 1.826 1.00 98.19 303 THR A C 1
ATOM 2435 O O . THR A 1 303 ? -18.643 1.898 2.894 1.00 98.19 303 THR A O 1
ATOM 2438 N N . LEU A 1 304 ? -18.561 2.326 0.691 1.00 97.69 304 LEU A N 1
ATOM 2439 C CA . LEU A 1 304 ? -19.924 2.856 0.600 1.00 97.69 304 LEU A CA 1
ATOM 2440 C C . LEU A 1 304 ? -20.953 1.784 0.994 1.00 97.69 304 LEU A C 1
ATOM 2442 O O . LEU A 1 304 ? -21.786 2.019 1.873 1.00 97.69 304 LEU A O 1
ATOM 2446 N N . LEU A 1 305 ? -20.832 0.567 0.451 1.00 97.75 305 LEU A N 1
ATOM 2447 C CA . LEU A 1 305 ? -21.683 -0.568 0.820 1.00 97.75 305 LEU A CA 1
ATOM 2448 C C . LEU A 1 305 ? -21.572 -0.926 2.307 1.00 97.75 305 LEU A C 1
ATOM 2450 O O . LEU A 1 305 ? -22.580 -1.281 2.918 1.00 97.75 305 LEU A O 1
ATOM 2454 N N . LEU A 1 306 ? -20.400 -0.805 2.940 1.00 97.06 306 LEU A N 1
ATOM 2455 C CA . LEU A 1 306 ? -20.253 -0.994 4.390 1.00 97.06 306 LEU A CA 1
ATOM 2456 C C . LEU A 1 306 ? -21.033 0.048 5.200 1.00 97.06 306 LEU A C 1
ATOM 2458 O O . LEU A 1 306 ? -21.642 -0.319 6.209 1.00 97.06 306 LEU A O 1
ATOM 2462 N N . MET A 1 307 ? -21.067 1.301 4.744 1.00 96.25 307 MET A N 1
ATOM 2463 C CA . MET A 1 307 ? -21.737 2.409 5.432 1.00 96.25 307 MET A CA 1
ATOM 2464 C C . MET A 1 307 ? -23.270 2.373 5.333 1.00 96.25 307 MET A C 1
ATOM 2466 O O . MET A 1 307 ? -23.934 2.798 6.278 1.00 96.25 307 MET A O 1
ATOM 2470 N N . VAL A 1 308 ? -23.839 1.826 4.253 1.00 95.62 308 VAL A N 1
ATOM 2471 C CA . VAL A 1 308 ? -25.299 1.722 4.052 1.00 95.62 308 VAL A CA 1
ATOM 2472 C C . VAL A 1 308 ? -25.958 0.742 5.041 1.00 95.62 308 VAL A C 1
ATOM 2474 O O . VAL A 1 308 ? -25.489 -0.379 5.241 1.00 95.62 308 VAL A O 1
ATOM 2477 N N . SER A 1 309 ? -27.084 1.116 5.653 1.00 91.19 309 SER A N 1
ATOM 2478 C CA . SER A 1 309 ? -27.781 0.327 6.686 1.00 91.19 309 SER A CA 1
ATOM 2479 C C . SER A 1 309 ? -28.971 -0.491 6.152 1.00 91.19 309 SER A C 1
ATOM 2481 O O . SER A 1 309 ? -30.109 -0.288 6.567 1.00 91.19 309 SER A O 1
ATOM 2483 N N . TRP A 1 310 ? -28.730 -1.434 5.235 1.00 92.88 310 TRP A N 1
ATOM 2484 C CA . TRP A 1 310 ? -29.784 -2.330 4.729 1.00 92.88 310 TRP A CA 1
ATOM 2485 C C . TRP A 1 310 ? -30.236 -3.391 5.747 1.00 92.88 310 TRP A C 1
ATOM 2487 O O . TRP A 1 310 ? -29.411 -3.994 6.439 1.00 92.88 310 TRP A O 1
ATOM 2497 N N . LYS A 1 311 ? -31.550 -3.675 5.759 1.00 91.88 311 LYS A N 1
ATOM 2498 C CA . LYS A 1 311 ? -32.204 -4.711 6.588 1.00 91.88 311 LYS A CA 1
ATOM 2499 C C . LYS A 1 311 ? -31.593 -6.100 6.367 1.00 91.88 311 LYS A C 1
ATOM 2501 O O . LYS A 1 311 ? -31.256 -6.794 7.324 1.00 91.88 311 LYS A O 1
ATOM 2506 N N . TYR A 1 312 ? -31.404 -6.488 5.106 1.00 94.50 312 TYR A N 1
ATOM 2507 C CA . TYR A 1 312 ? -30.852 -7.789 4.730 1.00 94.50 312 TYR A CA 1
ATOM 2508 C C . TYR A 1 312 ? -29.362 -7.672 4.404 1.00 94.50 312 TYR A C 1
ATOM 2510 O O . TYR A 1 312 ? -28.960 -7.072 3.409 1.00 94.50 312 TYR A O 1
ATOM 2518 N N . ARG A 1 313 ? -28.518 -8.269 5.253 1.00 92.31 313 ARG A N 1
ATOM 2519 C CA . ARG A 1 313 ? -27.052 -8.149 5.147 1.00 92.31 313 ARG A CA 1
ATOM 2520 C C . ARG A 1 313 ? -26.468 -8.800 3.889 1.00 92.31 313 ARG A C 1
ATOM 2522 O O . ARG A 1 313 ? -25.414 -8.358 3.445 1.00 92.31 313 ARG A O 1
ATOM 2529 N N . TRP A 1 314 ? -27.123 -9.826 3.342 1.00 95.81 314 TRP A N 1
ATOM 2530 C CA . TRP A 1 314 ? -26.652 -10.565 2.165 1.00 95.81 314 TRP A CA 1
ATOM 2531 C C . TRP A 1 314 ? -26.717 -9.729 0.875 1.00 95.81 314 TRP A C 1
ATOM 2533 O O . TRP A 1 314 ? -25.847 -9.875 0.022 1.00 95.81 314 TRP A O 1
ATOM 2543 N N . ILE A 1 315 ? -27.657 -8.775 0.779 1.00 96.88 315 ILE A N 1
ATOM 2544 C CA . ILE A 1 315 ? -27.828 -7.907 -0.402 1.00 96.88 315 ILE A CA 1
ATOM 2545 C C . ILE A 1 315 ? -26.550 -7.105 -0.695 1.00 96.88 315 ILE A C 1
ATOM 2547 O O . ILE A 1 315 ? -26.231 -6.870 -1.853 1.00 96.88 315 ILE A O 1
ATOM 2551 N N . LYS A 1 316 ? -25.751 -6.756 0.326 1.00 96.81 316 LYS A N 1
ATOM 2552 C CA . LYS A 1 316 ? -24.450 -6.084 0.138 1.00 96.81 316 LYS A CA 1
ATOM 2553 C C . LYS A 1 316 ? -23.464 -6.906 -0.694 1.00 96.81 316 LYS A C 1
ATOM 2555 O O . LYS A 1 316 ? -22.747 -6.337 -1.506 1.00 96.81 316 LYS A O 1
ATOM 2560 N N . TYR A 1 317 ? -23.440 -8.221 -0.487 1.00 96.69 317 TYR A N 1
ATOM 2561 C CA . TYR A 1 317 ? -22.547 -9.139 -1.191 1.00 96.69 317 TYR A CA 1
ATOM 2562 C C . TYR A 1 317 ? -23.033 -9.347 -2.627 1.00 96.69 317 TYR A C 1
ATOM 2564 O O . TYR A 1 317 ? -22.257 -9.175 -3.556 1.00 96.69 317 TYR A O 1
ATOM 2572 N N . ALA A 1 318 ? -24.336 -9.596 -2.810 1.00 97.12 318 ALA A N 1
ATOM 2573 C CA . ALA A 1 318 ? -24.947 -9.711 -4.135 1.00 97.12 318 ALA A CA 1
ATOM 2574 C C . ALA A 1 318 ? -24.784 -8.425 -4.968 1.00 97.12 318 ALA A C 1
ATOM 2576 O O . ALA A 1 318 ? -24.478 -8.493 -6.154 1.00 97.12 318 ALA A O 1
ATOM 2577 N N . CYS A 1 319 ? -24.937 -7.250 -4.347 1.00 97.81 319 CYS A N 1
ATOM 2578 C CA . CYS A 1 319 ? -24.746 -5.956 -4.998 1.00 97.81 319 CYS A CA 1
ATOM 2579 C C . CYS A 1 319 ? -23.282 -5.723 -5.403 1.00 97.81 319 CYS A C 1
ATOM 2581 O O . CYS A 1 319 ? -23.039 -5.354 -6.549 1.00 97.81 319 CYS A O 1
ATOM 2583 N N . LEU A 1 320 ? -22.317 -5.989 -4.509 1.00 97.69 320 LEU A N 1
ATOM 2584 C CA . LEU A 1 320 ? -20.889 -5.883 -4.830 1.00 97.69 320 LEU A CA 1
ATOM 2585 C C . LEU A 1 320 ? -20.512 -6.814 -5.991 1.00 97.69 320 LEU A C 1
ATOM 2587 O O . LEU A 1 320 ? -19.933 -6.352 -6.969 1.00 97.69 320 LEU A O 1
ATOM 2591 N N . GLU A 1 321 ? -20.911 -8.084 -5.919 1.00 96.94 321 GLU A N 1
ATOM 2592 C CA . GLU A 1 321 ? -20.648 -9.080 -6.964 1.00 96.94 321 GLU A CA 1
ATOM 2593 C C . GLU A 1 321 ? -21.266 -8.671 -8.310 1.00 96.94 321 GLU A C 1
ATOM 2595 O O . GLU A 1 321 ? -20.594 -8.688 -9.336 1.00 96.94 321 GLU A O 1
ATOM 2600 N N . THR A 1 322 ? -22.521 -8.207 -8.308 1.00 97.56 322 THR A N 1
ATOM 2601 C CA . THR A 1 322 ? -23.203 -7.734 -9.526 1.00 97.56 322 THR A CA 1
ATOM 2602 C C . THR A 1 322 ? -22.462 -6.555 -10.165 1.00 97.56 322 THR A C 1
ATOM 2604 O O . THR A 1 322 ? -22.258 -6.546 -11.378 1.00 97.56 322 THR A O 1
ATOM 2607 N N . ILE A 1 323 ? -22.011 -5.581 -9.364 1.00 97.75 323 ILE A N 1
ATOM 2608 C CA . ILE A 1 323 ? -21.228 -4.434 -9.850 1.00 97.75 323 ILE A CA 1
ATOM 2609 C C . ILE A 1 323 ? -19.899 -4.904 -10.463 1.00 97.75 323 ILE A C 1
ATOM 2611 O O . ILE A 1 323 ? -19.541 -4.455 -11.551 1.00 97.75 323 ILE A O 1
ATOM 2615 N N . LEU A 1 324 ? -19.189 -5.826 -9.805 1.00 97.06 324 LEU A N 1
ATOM 2616 C CA . LEU A 1 324 ? -17.899 -6.346 -10.273 1.00 97.06 324 LEU A CA 1
ATOM 2617 C C . LEU A 1 324 ? -18.030 -7.187 -11.548 1.00 97.06 324 LEU A C 1
ATOM 2619 O O . LEU A 1 324 ? -17.210 -7.042 -12.456 1.00 97.06 324 LEU A O 1
ATOM 2623 N N . ILE A 1 325 ? -19.075 -8.012 -11.661 1.00 96.94 325 ILE A N 1
ATOM 2624 C CA . ILE A 1 325 ? -19.383 -8.772 -12.880 1.00 96.94 325 ILE A CA 1
ATOM 2625 C C . ILE A 1 325 ? -19.684 -7.814 -14.037 1.00 96.94 325 ILE A C 1
ATOM 2627 O O . ILE A 1 325 ? -19.085 -7.951 -15.104 1.00 96.94 325 ILE A O 1
ATOM 2631 N N . ILE A 1 326 ? -20.548 -6.811 -13.835 1.00 97.56 326 ILE A N 1
ATOM 2632 C CA . ILE A 1 326 ? -20.875 -5.817 -14.871 1.00 97.56 326 ILE A CA 1
ATOM 2633 C C . ILE A 1 326 ? -19.616 -5.051 -15.299 1.00 97.56 326 ILE A C 1
ATOM 2635 O O . ILE A 1 326 ? -19.332 -4.973 -16.494 1.00 97.56 326 ILE A O 1
ATOM 2639 N N . ALA A 1 327 ? -18.820 -4.552 -14.348 1.00 97.25 327 ALA A N 1
ATOM 2640 C CA . ALA A 1 327 ? -17.563 -3.864 -14.641 1.00 97.25 327 ALA A CA 1
ATOM 2641 C C . ALA A 1 327 ? -16.591 -4.763 -15.425 1.00 97.25 327 ALA A C 1
ATOM 2643 O O . ALA A 1 327 ? -16.059 -4.349 -16.451 1.00 97.25 327 ALA A O 1
ATOM 2644 N N . THR A 1 328 ? -16.422 -6.022 -15.012 1.00 95.69 328 THR A N 1
ATOM 2645 C CA . THR A 1 328 ? -15.577 -7.009 -15.708 1.00 95.69 328 THR A CA 1
ATOM 2646 C C . THR A 1 328 ? -16.041 -7.249 -17.144 1.00 95.69 328 THR A C 1
ATOM 2648 O O . THR A 1 328 ? -15.218 -7.278 -18.060 1.00 95.69 328 THR A O 1
ATOM 2651 N N . LEU A 1 329 ? -17.348 -7.426 -17.361 1.00 96.56 329 LEU A N 1
ATOM 2652 C CA . LEU A 1 329 ? -17.917 -7.646 -18.692 1.00 96.56 329 LEU A CA 1
ATOM 2653 C C . LEU A 1 329 ? -17.727 -6.421 -19.592 1.00 96.56 329 LEU A C 1
ATOM 2655 O O . LEU A 1 329 ? -17.367 -6.583 -20.757 1.00 96.56 329 LEU A O 1
ATOM 2659 N N . LEU A 1 330 ? -17.893 -5.207 -19.058 1.00 97.94 330 LEU A N 1
ATOM 2660 C CA . LEU A 1 330 ? -17.616 -3.966 -19.784 1.00 97.94 330 LEU A CA 1
ATOM 2661 C C . LEU A 1 330 ? -16.127 -3.832 -20.137 1.00 97.94 330 LEU A C 1
ATOM 2663 O O . LEU A 1 330 ? -15.804 -3.528 -21.284 1.00 97.94 330 LEU A O 1
ATOM 2667 N N . LEU A 1 331 ? -15.211 -4.108 -19.204 1.00 97.56 331 LEU A N 1
ATOM 2668 C CA . LEU A 1 331 ? -13.768 -4.037 -19.467 1.00 97.56 331 LEU A CA 1
ATOM 2669 C C . LEU A 1 331 ? -13.311 -5.078 -20.497 1.00 97.56 331 LEU A C 1
ATOM 2671 O O . LEU A 1 331 ? -12.500 -4.755 -21.362 1.00 97.56 331 LEU A O 1
ATOM 2675 N N . LYS A 1 332 ? -13.855 -6.302 -20.459 1.00 96.62 332 LYS A N 1
ATOM 2676 C CA . LYS A 1 332 ? -13.576 -7.336 -21.472 1.00 96.62 332 LYS A CA 1
ATOM 2677 C C . LYS A 1 332 ? -14.178 -6.986 -22.835 1.00 96.62 332 LYS A C 1
ATOM 2679 O O . LYS A 1 332 ? -13.497 -7.125 -23.844 1.00 96.62 332 LYS A O 1
ATOM 2684 N N . ARG A 1 333 ? -15.424 -6.493 -22.879 1.00 97.88 333 ARG A N 1
ATOM 2685 C CA . ARG A 1 333 ? -16.109 -6.104 -24.128 1.00 97.88 333 ARG A CA 1
ATOM 2686 C C . ARG A 1 333 ? -15.380 -4.984 -24.873 1.00 97.88 333 ARG A C 1
ATOM 2688 O O . ARG A 1 333 ? -15.364 -5.000 -26.096 1.00 97.88 333 ARG A O 1
ATOM 2695 N N . ASN A 1 334 ? -14.778 -4.045 -24.146 1.00 98.00 334 ASN A N 1
ATOM 2696 C CA . ASN A 1 334 ? -13.991 -2.952 -24.722 1.00 98.00 334 ASN A CA 1
ATOM 2697 C C . ASN A 1 334 ? -12.511 -3.322 -24.969 1.00 98.00 334 ASN A C 1
ATOM 2699 O O . ASN A 1 334 ? -11.721 -2.446 -25.298 1.00 98.00 334 ASN A O 1
ATOM 2703 N N . GLY A 1 335 ? -12.103 -4.583 -24.771 1.00 96.75 335 GLY A N 1
ATOM 2704 C CA . GLY A 1 335 ? -10.712 -5.027 -24.950 1.00 96.75 335 GLY A CA 1
ATOM 2705 C C . GLY A 1 335 ? -9.718 -4.532 -23.887 1.00 96.75 335 GLY A C 1
ATOM 2706 O O . GLY A 1 335 ? -8.536 -4.855 -23.971 1.00 96.75 335 GLY A O 1
ATOM 2707 N N . ILE A 1 336 ? -10.186 -3.794 -22.873 1.00 97.88 336 ILE A N 1
ATOM 2708 C CA . ILE A 1 336 ? -9.352 -3.192 -21.824 1.00 97.88 336 ILE A CA 1
ATOM 2709 C C . ILE A 1 336 ? -8.801 -4.263 -20.880 1.00 97.88 336 ILE A C 1
ATOM 2711 O O . ILE A 1 336 ? -7.643 -4.179 -20.500 1.00 97.88 336 ILE A O 1
ATOM 2715 N N . LEU A 1 337 ? -9.594 -5.266 -20.484 1.00 97.19 337 LEU A N 1
ATOM 2716 C CA . LEU A 1 337 ? -9.144 -6.349 -19.596 1.00 97.19 337 LEU A CA 1
ATOM 2717 C C . LEU A 1 337 ? -8.876 -7.634 -20.385 1.00 97.19 337 LEU A C 1
ATOM 2719 O O . LEU A 1 337 ? -9.810 -8.288 -20.852 1.00 97.19 337 LEU A O 1
ATOM 2723 N N . ILE A 1 338 ? -7.608 -8.048 -20.425 1.00 96.06 338 ILE A N 1
ATOM 2724 C CA . ILE A 1 338 ? -7.172 -9.336 -20.971 1.00 96.06 338 ILE A CA 1
ATOM 2725 C C . ILE A 1 338 ? -6.675 -10.205 -19.811 1.00 96.06 338 ILE A C 1
ATOM 2727 O O . ILE A 1 338 ? -5.649 -9.922 -19.196 1.00 96.06 338 ILE A O 1
ATOM 2731 N N . SER A 1 339 ? -7.408 -11.272 -19.500 1.00 95.31 339 SER A N 1
ATOM 2732 C CA . SER A 1 339 ? -7.018 -12.245 -18.472 1.00 95.31 339 SER A CA 1
ATOM 2733 C C . SER A 1 339 ? -6.217 -13.368 -19.131 1.00 95.31 339 SER A C 1
ATOM 2735 O O . SER A 1 339 ? -6.708 -13.998 -20.067 1.00 95.31 339 SER A O 1
ATOM 2737 N N . GLN A 1 340 ? -4.983 -13.585 -18.674 1.00 94.94 340 GLN A N 1
ATOM 2738 C CA . GLN A 1 340 ? -4.055 -14.575 -19.239 1.00 94.94 340 GLN A CA 1
ATOM 2739 C C . GLN A 1 340 ? -4.241 -15.962 -18.611 1.00 94.94 340 GLN A C 1
ATOM 2741 O O . GLN A 1 340 ? -3.882 -16.973 -19.212 1.00 94.94 340 GLN A O 1
ATOM 2746 N N . VAL A 1 341 ? -4.805 -16.028 -17.398 1.00 94.69 341 VAL A N 1
ATOM 2747 C CA . VAL A 1 341 ? -4.909 -17.270 -16.625 1.00 94.69 341 VAL A CA 1
ATOM 2748 C C . VAL A 1 341 ? -6.316 -17.456 -16.063 1.00 94.69 341 VAL A C 1
ATOM 2750 O O . VAL A 1 341 ? -6.905 -16.546 -15.489 1.00 94.69 341 VAL A O 1
ATOM 2753 N N . TRP A 1 342 ? -6.850 -18.671 -16.194 1.00 93.88 342 TRP A N 1
ATOM 2754 C CA . TRP A 1 342 ? -8.239 -19.012 -15.861 1.00 93.88 342 TRP A CA 1
ATOM 2755 C C . TRP A 1 342 ? -8.655 -18.685 -14.415 1.00 93.88 342 TRP A C 1
ATOM 2757 O O . TRP A 1 342 ? -9.818 -18.361 -14.181 1.00 93.88 342 TRP A O 1
ATOM 2767 N N . TRP A 1 343 ? -7.729 -18.744 -13.449 1.00 93.12 343 TRP A N 1
ATOM 2768 C CA . TRP A 1 343 ? -8.033 -18.494 -12.036 1.00 93.12 343 TRP A CA 1
ATOM 2769 C C . TRP A 1 343 ? -8.101 -17.007 -11.661 1.00 93.12 343 TRP A C 1
ATOM 2771 O O . TRP A 1 343 ? -8.685 -16.667 -10.632 1.00 93.12 343 TRP A O 1
ATOM 2781 N N . ASP A 1 344 ? -7.550 -16.112 -12.486 1.00 91.44 344 ASP A N 1
ATOM 2782 C CA . ASP A 1 344 ? -7.485 -14.668 -12.212 1.00 91.44 344 ASP A CA 1
ATOM 2783 C C . ASP A 1 344 ? -8.890 -14.050 -12.077 1.00 91.44 344 ASP A C 1
ATOM 2785 O O . ASP A 1 344 ? -9.105 -13.173 -11.241 1.00 91.44 344 ASP A O 1
ATOM 2789 N N . VAL A 1 345 ? -9.870 -14.607 -12.803 1.00 90.31 345 VAL A N 1
ATOM 2790 C CA . VAL A 1 345 ? -11.296 -14.250 -12.712 1.00 90.31 345 VAL A CA 1
ATOM 2791 C C . VAL A 1 345 ? -11.845 -14.421 -11.296 1.00 90.31 345 VAL A C 1
ATOM 2793 O O . VAL A 1 345 ? -12.518 -13.530 -10.782 1.00 90.31 345 VAL A O 1
ATOM 2796 N N . TYR A 1 346 ? -11.538 -15.539 -10.636 1.00 91.62 346 TYR A N 1
ATOM 2797 C CA . TYR A 1 346 ? -11.983 -15.769 -9.261 1.00 91.62 346 TYR A CA 1
ATOM 2798 C C . TYR A 1 346 ? -11.293 -14.820 -8.285 1.00 91.62 346 TYR A C 1
ATOM 2800 O O . TYR A 1 346 ? -11.896 -14.431 -7.289 1.00 91.62 346 TYR A O 1
ATOM 2808 N N . LEU A 1 347 ? -10.057 -14.405 -8.573 1.00 90.75 347 LEU A N 1
ATOM 2809 C CA . LEU A 1 347 ? -9.315 -13.518 -7.690 1.00 90.75 347 LEU A CA 1
ATOM 2810 C C . LEU A 1 347 ? -9.942 -12.118 -7.630 1.00 90.75 347 LEU A C 1
ATOM 2812 O O . LEU A 1 347 ? -10.188 -11.629 -6.532 1.00 90.75 347 LEU A O 1
ATOM 2816 N N . TYR A 1 348 ? -10.266 -11.478 -8.760 1.00 86.81 348 TYR A N 1
ATOM 2817 C CA . TYR A 1 348 ? -10.871 -10.134 -8.721 1.00 86.81 348 TYR A CA 1
ATOM 2818 C C . TYR A 1 348 ? -12.384 -10.103 -8.438 1.00 86.81 348 TYR A C 1
ATOM 2820 O O . TYR A 1 348 ? -12.897 -9.024 -8.144 1.00 86.81 348 TYR A O 1
ATOM 2828 N N . LEU A 1 349 ? -13.088 -11.242 -8.478 1.00 92.56 349 LEU A N 1
ATOM 2829 C CA . LEU A 1 349 ? -14.487 -11.349 -8.031 1.00 92.56 349 LEU A CA 1
ATOM 2830 C C . LEU A 1 349 ? -14.594 -11.718 -6.540 1.00 92.56 349 LEU A C 1
ATOM 2832 O O . LEU A 1 349 ? -15.185 -10.984 -5.750 1.00 92.56 349 LEU A O 1
ATOM 2836 N N . LEU A 1 350 ? -13.947 -12.806 -6.107 1.00 94.00 350 LEU A N 1
ATOM 2837 C CA . LEU A 1 350 ? -14.087 -13.315 -4.737 1.00 94.00 350 LEU A CA 1
ATOM 2838 C C . LEU A 1 350 ? -13.305 -12.492 -3.704 1.00 94.00 350 LEU A C 1
ATOM 2840 O O . LEU A 1 350 ? -13.735 -12.381 -2.553 1.00 94.00 350 LEU A O 1
ATOM 2844 N N . PHE A 1 351 ? -12.162 -11.902 -4.072 1.00 94.62 351 PHE A N 1
ATOM 2845 C CA . PHE A 1 351 ? -11.343 -11.172 -3.103 1.00 94.62 351 PHE A CA 1
ATOM 2846 C C . PHE A 1 351 ? -12.023 -9.893 -2.567 1.00 94.62 351 PHE A C 1
ATOM 2848 O O . PHE A 1 351 ? -12.006 -9.686 -1.351 1.00 94.62 351 PHE A O 1
ATOM 2855 N N . PRO A 1 352 ? -12.720 -9.071 -3.378 1.00 96.06 352 PRO A N 1
ATOM 2856 C CA . PRO A 1 352 ? -13.554 -7.985 -2.858 1.00 96.06 352 PRO A CA 1
ATOM 2857 C C . PRO A 1 352 ? -14.636 -8.429 -1.859 1.00 96.06 352 PRO A C 1
ATOM 2859 O O . PRO A 1 352 ? -14.913 -7.699 -0.904 1.00 96.06 352 PRO A O 1
ATOM 2862 N N . LEU A 1 353 ? -15.206 -9.635 -1.995 1.00 96.75 353 LEU A N 1
ATOM 2863 C CA . LEU A 1 353 ? -16.140 -10.184 -1.000 1.00 96.75 353 LEU A CA 1
ATOM 2864 C C . LEU A 1 353 ? -15.439 -10.454 0.344 1.00 96.75 353 LEU A C 1
ATOM 2866 O O . LEU A 1 353 ? -15.995 -10.145 1.404 1.00 96.75 353 LEU A O 1
ATOM 2870 N N . LEU A 1 354 ? -14.200 -10.959 0.317 1.00 96.56 354 LEU A N 1
ATOM 2871 C CA . LEU A 1 354 ? -13.363 -11.114 1.512 1.00 96.56 354 LEU A CA 1
ATOM 2872 C C . LEU A 1 354 ? -13.023 -9.751 2.142 1.00 96.56 354 LEU A C 1
ATOM 2874 O O . LEU A 1 354 ? -13.152 -9.588 3.357 1.00 96.56 354 LEU A O 1
ATOM 2878 N N . ILE A 1 355 ? -12.686 -8.740 1.335 1.00 97.75 355 ILE A N 1
ATOM 2879 C CA . ILE A 1 355 ? -12.465 -7.359 1.801 1.00 97.75 355 ILE A CA 1
ATOM 2880 C C . ILE A 1 355 ? -13.734 -6.771 2.435 1.00 97.75 355 ILE A C 1
ATOM 2882 O O . ILE A 1 355 ? -13.655 -6.155 3.500 1.00 97.75 355 ILE A O 1
ATOM 2886 N N . LEU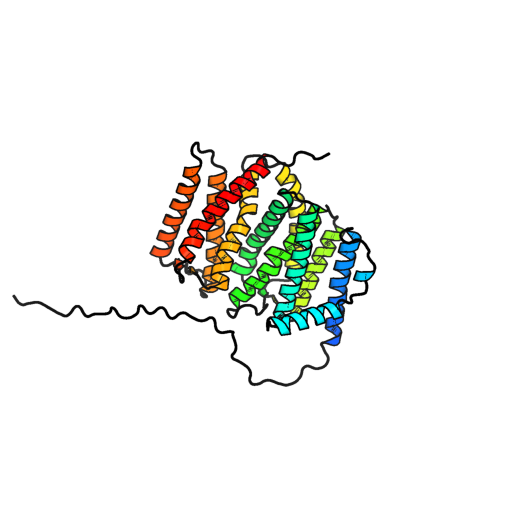 A 1 356 ? -14.921 -7.035 1.880 1.00 97.75 356 LEU A N 1
ATOM 2887 C CA . LEU A 1 356 ? -16.204 -6.651 2.481 1.00 97.75 356 LEU A CA 1
ATOM 2888 C C . LEU A 1 356 ? -16.440 -7.348 3.840 1.00 97.75 356 LEU A C 1
ATOM 2890 O O . LEU A 1 356 ? -16.967 -6.734 4.776 1.00 97.75 356 LEU A O 1
ATOM 2894 N N . MET A 1 357 ? -16.021 -8.610 4.000 1.00 97.50 357 MET A N 1
ATOM 2895 C CA . MET A 1 357 ? -16.062 -9.318 5.291 1.00 97.50 357 MET A CA 1
ATOM 2896 C C . MET A 1 357 ? -15.092 -8.719 6.319 1.00 97.50 357 MET A C 1
ATOM 2898 O O . MET A 1 357 ? -15.495 -8.468 7.459 1.00 97.50 357 MET A O 1
ATOM 2902 N N . ILE A 1 358 ? -13.847 -8.443 5.923 1.00 97.31 358 ILE A N 1
ATOM 2903 C CA . ILE A 1 358 ? -12.821 -7.828 6.780 1.00 97.31 358 ILE A CA 1
ATOM 2904 C C . ILE A 1 358 ? -13.253 -6.414 7.196 1.00 97.31 358 ILE A C 1
ATOM 2906 O O . ILE A 1 358 ? -13.280 -6.094 8.386 1.00 97.31 358 ILE A O 1
ATOM 2910 N N . GLY A 1 359 ? -13.713 -5.595 6.249 1.00 97.19 359 GLY A N 1
ATOM 2911 C CA . GLY A 1 359 ? -14.183 -4.230 6.489 1.00 97.19 359 GLY A CA 1
ATOM 2912 C C . GLY A 1 359 ? -15.394 -4.137 7.413 1.00 97.19 359 GLY A C 1
ATOM 2913 O O . GLY A 1 359 ? -15.502 -3.205 8.210 1.00 97.19 359 GLY A O 1
ATOM 2914 N N . LYS A 1 360 ? -16.269 -5.148 7.419 1.00 96.69 360 LYS A N 1
ATOM 2915 C CA . LYS A 1 360 ? -17.351 -5.277 8.410 1.00 96.69 360 LYS A CA 1
ATOM 2916 C C . LYS A 1 360 ? -16.813 -5.516 9.826 1.00 96.69 360 LYS A C 1
ATOM 2918 O O . LYS A 1 360 ? -17.411 -5.038 10.791 1.00 96.69 360 LYS A O 1
ATOM 2923 N N . THR A 1 361 ? -15.700 -6.233 9.970 1.00 96.00 361 THR A N 1
ATOM 2924 C CA . THR A 1 361 ? -15.017 -6.438 11.258 1.00 96.00 361 THR A CA 1
ATOM 2925 C C . THR A 1 361 ? -14.268 -5.181 11.694 1.00 96.00 361 THR A C 1
ATOM 2927 O O . THR A 1 361 ? -14.420 -4.764 12.844 1.00 96.00 361 THR A O 1
ATOM 2930 N N . PHE A 1 362 ? -13.545 -4.518 10.789 1.00 96.38 362 PHE A N 1
ATOM 2931 C CA . PHE A 1 362 ? -12.870 -3.244 11.063 1.00 96.38 362 PHE A CA 1
ATOM 2932 C C . PHE A 1 362 ? -13.877 -2.150 11.453 1.00 96.38 362 PHE A C 1
ATOM 2934 O O . PHE A 1 362 ? -13.728 -1.504 12.490 1.00 96.38 362 PHE A O 1
ATOM 2941 N N . GLY A 1 363 ? -14.979 -2.017 10.709 1.00 95.44 363 GLY A N 1
ATOM 2942 C CA . GLY A 1 363 ? -16.014 -1.009 10.951 1.00 95.44 363 GLY A CA 1
ATOM 2943 C C . GLY A 1 363 ? -16.722 -1.164 12.296 1.00 95.44 363 GLY A C 1
ATOM 2944 O O . GLY A 1 363 ? -17.071 -0.164 12.920 1.00 95.44 363 GLY A O 1
ATOM 2945 N N . LYS A 1 364 ? -16.877 -2.401 12.791 1.00 93.62 364 LYS A N 1
ATOM 2946 C CA . LYS A 1 364 ? -17.367 -2.667 14.155 1.00 93.62 364 LYS A CA 1
ATOM 2947 C C . LYS A 1 364 ? -16.401 -2.171 15.233 1.00 93.62 364 LYS A C 1
ATOM 2949 O O . LYS A 1 364 ? -16.861 -1.645 16.240 1.00 93.62 364 LYS A O 1
ATOM 2954 N N . HIS A 1 365 ? -15.093 -2.345 15.046 1.00 92.38 365 HIS A N 1
ATOM 2955 C CA . HIS A 1 365 ? -14.094 -1.897 16.020 1.00 92.38 365 HIS A CA 1
ATOM 2956 C C . HIS A 1 365 ? -13.958 -0.371 16.018 1.00 92.38 365 HIS A C 1
ATOM 2958 O O . HIS A 1 365 ? -14.044 0.242 17.078 1.00 92.38 365 HIS A O 1
ATOM 2964 N N . LEU A 1 366 ? -13.905 0.255 14.836 1.00 92.94 366 LEU A N 1
ATOM 2965 C CA . LEU A 1 366 ? -13.952 1.717 14.695 1.00 92.94 366 LEU A CA 1
ATOM 2966 C C . LEU A 1 366 ? -15.219 2.333 15.318 1.00 92.94 366 LEU A C 1
ATOM 2968 O O . LEU A 1 366 ? -15.154 3.391 15.937 1.00 92.94 366 LEU A O 1
ATOM 2972 N N . ALA A 1 367 ? -16.373 1.665 15.210 1.00 91.94 367 ALA A N 1
ATOM 2973 C CA . ALA A 1 367 ? -17.616 2.135 15.826 1.00 91.94 367 ALA A CA 1
ATOM 2974 C C . ALA A 1 367 ? -17.636 2.020 17.365 1.00 91.94 367 ALA A C 1
ATOM 2976 O O . ALA A 1 367 ? -18.299 2.827 18.017 1.00 91.94 367 ALA A O 1
ATOM 2977 N N . ARG A 1 368 ? -16.928 1.040 17.947 1.00 87.69 368 ARG A N 1
ATOM 2978 C CA . ARG A 1 368 ? -16.773 0.897 19.407 1.00 87.69 368 ARG A CA 1
ATOM 2979 C C . ARG A 1 368 ? -15.828 1.965 19.973 1.00 87.69 368 ARG A C 1
ATOM 2981 O O . ARG A 1 368 ? -16.163 2.607 20.968 1.00 87.69 368 ARG A O 1
ATOM 2988 N N . GLY A 1 369 ? -14.693 2.180 19.303 1.00 79.50 369 GLY A N 1
ATOM 2989 C CA . GLY A 1 369 ? -13.536 2.884 19.866 1.00 79.50 369 GLY A CA 1
ATOM 2990 C C . GLY A 1 369 ? -12.832 2.048 20.943 1.00 79.50 369 GLY A C 1
ATOM 2991 O O . GLY A 1 369 ? -13.302 0.966 21.307 1.00 79.50 369 GLY A O 1
ATOM 2992 N N . GLU A 1 370 ? -11.718 2.549 21.478 1.00 69.81 370 GLU A N 1
ATOM 2993 C CA . GLU A 1 370 ? -11.090 1.932 22.650 1.00 69.81 370 GLU A CA 1
ATOM 2994 C C . GLU A 1 370 ? -11.864 2.321 23.915 1.00 69.81 370 GLU A C 1
ATOM 2996 O O . GLU A 1 370 ? -12.000 3.499 24.248 1.00 69.81 370 GLU A O 1
ATOM 3001 N N . THR A 1 371 ? -12.370 1.320 24.635 1.00 59.84 371 THR A N 1
ATOM 3002 C CA . THR A 1 371 ? -12.703 1.478 26.054 1.00 59.84 371 THR A CA 1
ATOM 3003 C C . THR A 1 371 ? -11.395 1.720 26.809 1.00 59.84 371 THR A C 1
ATOM 3005 O O . THR A 1 371 ? -10.481 0.904 26.634 1.00 59.84 371 THR A O 1
ATOM 3008 N N . PRO A 1 372 ? -11.272 2.781 27.629 1.00 53.03 372 PRO A N 1
ATOM 3009 C CA . PRO A 1 372 ? -10.061 3.006 28.407 1.00 53.03 372 PRO A CA 1
ATOM 3010 C C . PRO A 1 372 ? -9.798 1.787 29.293 1.00 53.03 372 PRO A C 1
ATOM 3012 O O . PRO A 1 372 ? -10.626 1.424 30.127 1.00 53.03 372 PRO A O 1
ATOM 3015 N N . ARG A 1 373 ? -8.656 1.130 29.070 1.00 53.84 373 ARG A N 1
ATOM 3016 C CA . ARG A 1 373 ? -8.092 0.196 30.041 1.00 53.84 373 ARG A CA 1
ATOM 3017 C C . ARG A 1 373 ? -7.300 1.053 31.018 1.00 53.84 373 ARG A C 1
ATOM 3019 O O . ARG A 1 373 ? -6.260 1.583 30.630 1.00 53.84 373 ARG A O 1
ATOM 3026 N N . PHE A 1 374 ? -7.880 1.255 32.195 1.00 38.94 374 PHE A N 1
ATOM 3027 C CA . PHE A 1 374 ? -7.193 1.815 33.354 1.00 38.94 374 PHE A CA 1
ATOM 3028 C C . PHE A 1 374 ? -6.188 0.793 33.900 1.00 38.94 374 PHE A C 1
ATOM 3030 O O . PHE A 1 374 ? -6.478 -0.420 33.766 1.00 38.94 374 PHE A O 1
#

Foldseek 3Di:
DDDDDDDPDDDPDDPDDPPPDPDDPDDDDDDDDDDDPDDPVVLVVLVQVLVVVVVVVCVVLVLDDPDVVVVPDGVSNVLVVLCVCCCVPPVFDPLQSLLVVLQVVQVVLLCSLCVVPVDVLLLLLLLLQLLVLVVVCLVQCLVPNFKFFANRPDPDRVLNRVSSVCSVRNTRLSSLLSVCQSSVDDPVSLLVVLVSVLSSVVSCVVVVRMTGDNHDSVVSSVVSVVSSVVSNVVSVLLLVQQADPSLLVSLLSSLLVLQLVLLSVCCSPPVQKWFPPPPDPDRVSNRNSVSNVVSSVLSNLLSVLLRDDDPDNCVSLVVSLVVQVVVVVVCVVVVRMDGPDPCSVCSSRVSSVVSSVVSNVVSVDSNVRDDDDD

Secondary structure (DSSP, 8-state):
------------------------------S------SSHHHHHHHHHHHHHHHHHHHHHTT-S---GGGTT--HHHHHHHHHHHHHHHH---TTHHHHHHHHHHHHHHHHHHHHHH--HHHHHHHHHHHHHHHHHHIIIIIIT--EEE----SSSHHHHHHHHHHIIIIIIHHHHHHHHHHTT--HHHHHHHHHHHHHHHHHHHHTTSEEESS--HHHHHHHHHHHHHHHHHHHHHHHH--SSHHHHHHHHHHHHHHHHHHHHHHHHHH--EEE--SSSSSHHHHHHHHHHHHHHHHHHHHHHHHHS--SSTTHHHHHHHHHHHHHHHHHHHTT-EEE-STTHHHHHHHHHHHHHHHHHHHHHHHHH-PPP--

pLDDT: mean 83.27, std 22.19, range [33.12, 98.69]

Organism: NCBI:txid274593